Protein AF-A0A497NX93-F1 (afdb_monomer_lite)

Structure (mmCIF, N/CA/C/O backbone):
data_AF-A0A497NX93-F1
#
_entry.id   AF-A0A497NX93-F1
#
loop_
_atom_site.group_PDB
_atom_site.id
_atom_site.type_symbol
_atom_site.label_atom_id
_atom_site.label_alt_id
_atom_site.label_comp_id
_atom_site.label_asym_id
_atom_site.label_entity_id
_atom_site.label_seq_id
_atom_site.pdbx_PDB_ins_code
_atom_site.Cartn_x
_atom_site.Cartn_y
_atom_site.Cartn_z
_atom_site.occupancy
_atom_site.B_iso_or_equiv
_atom_site.auth_seq_id
_atom_site.auth_comp_id
_atom_site.auth_asym_id
_atom_site.auth_atom_id
_atom_site.pdbx_PDB_model_num
ATOM 1 N N . ILE A 1 1 ? -7.653 6.909 8.338 1.00 52.03 1 ILE A N 1
ATOM 2 C CA . ILE A 1 1 ? -6.173 6.896 8.297 1.00 52.03 1 ILE A CA 1
ATOM 3 C C . ILE A 1 1 ? -5.800 7.202 6.854 1.00 52.03 1 ILE A C 1
ATOM 5 O O . ILE A 1 1 ? -6.173 6.443 5.979 1.00 52.03 1 ILE A O 1
ATOM 9 N N . SER A 1 2 ? -5.238 8.395 6.626 1.00 53.66 2 SER A N 1
ATOM 10 C CA . SER A 1 2 ? -4.745 8.957 5.351 1.00 53.66 2 SER A CA 1
ATOM 11 C C . SER A 1 2 ? -5.707 9.170 4.156 1.00 53.66 2 SER A C 1
ATOM 13 O O . SER A 1 2 ? -5.843 8.312 3.295 1.00 53.66 2 SER A O 1
ATOM 15 N N . ASN A 1 3 ? -6.149 10.421 3.986 1.00 50.75 3 ASN A N 1
ATOM 16 C CA . ASN A 1 3 ? -6.146 11.118 2.686 1.00 50.75 3 ASN A CA 1
ATOM 17 C C . ASN A 1 3 ? -5.165 12.316 2.745 1.00 50.75 3 ASN A C 1
ATOM 19 O O . ASN A 1 3 ? -5.521 13.446 2.437 1.00 50.75 3 ASN A O 1
ATOM 23 N N . GLY A 1 4 ? -3.956 12.105 3.288 1.00 51.50 4 GLY A N 1
ATOM 24 C CA . GLY A 1 4 ? -2.974 13.183 3.510 1.00 51.50 4 GLY A CA 1
ATOM 25 C C . GLY A 1 4 ? -3.175 14.040 4.772 1.00 51.50 4 GLY A C 1
ATOM 26 O O . GLY A 1 4 ? -2.502 15.053 4.914 1.00 51.50 4 GLY A O 1
ATOM 27 N N . GLY A 1 5 ? -4.072 13.652 5.687 1.00 56.09 5 GLY A N 1
ATOM 28 C CA . GLY A 1 5 ? -4.219 14.304 6.999 1.00 56.09 5 GLY A CA 1
ATOM 29 C C . GLY A 1 5 ? -3.082 13.969 7.975 1.00 56.09 5 GLY A C 1
ATOM 30 O O . GLY A 1 5 ? -2.386 12.970 7.795 1.00 56.09 5 GLY A O 1
ATOM 31 N N . GLU A 1 6 ? -2.912 14.789 9.017 1.00 60.72 6 GLU A N 1
ATOM 32 C CA . GLU A 1 6 ? -1.824 14.657 9.995 1.00 60.72 6 GLU A CA 1
ATOM 33 C C . GLU A 1 6 ? -1.833 13.317 10.758 1.00 60.72 6 GLU A C 1
ATOM 35 O O . GLU A 1 6 ? -2.884 12.758 11.107 1.00 60.72 6 GLU A O 1
ATOM 40 N N . ASN A 1 7 ? -0.629 12.827 11.076 1.00 56.69 7 ASN A N 1
ATOM 41 C CA . ASN A 1 7 ? -0.400 11.574 11.808 1.00 56.69 7 ASN A CA 1
ATOM 42 C C . ASN A 1 7 ? -1.021 11.578 13.224 1.00 56.69 7 ASN A C 1
ATOM 44 O O . ASN A 1 7 ? -1.314 10.515 13.761 1.00 56.69 7 ASN A O 1
ATOM 48 N N . GLY A 1 8 ? -1.326 12.749 13.801 1.00 59.97 8 GLY A N 1
ATOM 49 C CA . GLY A 1 8 ? -2.035 12.881 15.085 1.00 59.97 8 GLY A CA 1
ATOM 50 C C . GLY A 1 8 ? -3.521 12.486 15.057 1.00 59.97 8 GLY A C 1
ATOM 51 O O . GLY A 1 8 ? -4.180 12.466 16.097 1.00 59.97 8 GLY A O 1
ATOM 52 N N . SER A 1 9 ? -4.068 12.150 13.884 1.00 71.69 9 SER A N 1
ATOM 53 C CA . SER A 1 9 ? -5.499 11.876 13.724 1.00 71.69 9 SER A CA 1
ATOM 54 C C . SER A 1 9 ? -5.981 10.586 14.394 1.00 71.69 9 SER A C 1
ATOM 56 O O . SER A 1 9 ? -7.145 10.537 14.780 1.00 71.69 9 SER A O 1
ATOM 58 N N . LEU A 1 10 ? -5.147 9.551 14.578 1.00 85.62 10 LEU A N 1
ATOM 59 C CA . LEU A 1 10 ? -5.627 8.274 15.135 1.00 85.62 10 LEU A CA 1
ATOM 60 C C . LEU A 1 10 ? -6.137 8.435 16.570 1.00 85.62 10 LEU A C 1
ATOM 62 O O . LEU A 1 10 ? -7.289 8.107 16.844 1.00 85.62 10 LEU A O 1
ATOM 66 N N . ARG A 1 11 ? -5.323 9.008 17.466 1.00 89.19 11 ARG A N 1
ATOM 67 C CA . ARG A 1 11 ? -5.717 9.238 18.864 1.00 89.19 11 ARG A CA 1
ATOM 68 C C . ARG A 1 11 ? -6.990 10.072 18.960 1.00 89.19 11 ARG A C 1
ATOM 70 O O . ARG A 1 11 ? -7.906 9.704 19.687 1.00 89.19 11 ARG A O 1
ATOM 77 N N . TYR A 1 12 ? -7.048 11.165 18.204 1.00 88.50 12 TYR A N 1
ATOM 78 C CA . TYR A 1 12 ? -8.208 12.051 18.167 1.00 88.50 12 TYR A CA 1
ATOM 79 C C . TYR A 1 12 ? -9.468 11.331 17.657 1.00 88.50 12 TYR A C 1
ATOM 81 O O . TYR A 1 12 ? -10.541 11.441 18.249 1.00 88.50 12 TYR A O 1
ATOM 89 N N . ASN A 1 13 ? -9.341 10.526 16.600 1.00 88.31 13 ASN A N 1
ATOM 90 C CA . ASN A 1 13 ? -10.451 9.742 16.061 1.00 88.31 13 ASN A CA 1
ATOM 91 C C . ASN A 1 13 ? -10.946 8.691 17.062 1.00 88.31 13 ASN A C 1
ATOM 93 O O . ASN A 1 13 ? -12.154 8.526 17.212 1.00 88.31 13 ASN A O 1
ATOM 97 N N . LEU A 1 14 ? -10.039 8.023 17.782 1.00 91.56 14 LEU A N 1
ATOM 98 C CA . LEU A 1 14 ? -10.412 7.064 18.825 1.00 91.56 14 LEU A CA 1
ATOM 99 C C . LEU A 1 14 ? -11.051 7.746 20.040 1.00 91.56 14 LEU A C 1
ATOM 101 O O . LEU A 1 14 ? -11.996 7.207 20.607 1.00 91.56 14 LEU A O 1
ATOM 105 N N . GLN A 1 15 ? -10.616 8.958 20.403 1.00 92.31 15 GLN A N 1
ATOM 106 C CA . GLN A 1 15 ? -11.299 9.772 21.417 1.00 92.31 15 GLN A CA 1
ATOM 107 C C . GLN A 1 15 ? -12.728 10.114 20.988 1.00 92.31 15 GLN A C 1
ATOM 109 O O . GLN A 1 15 ? -13.657 9.962 21.776 1.00 92.31 15 GLN A O 1
ATOM 114 N N . ARG A 1 16 ? -12.927 10.513 19.727 1.00 91.25 16 ARG A N 1
ATOM 115 C CA . ARG A 1 16 ? -14.264 10.789 19.191 1.00 91.25 16 ARG A CA 1
ATOM 116 C C . ARG A 1 16 ? -15.141 9.533 19.158 1.00 91.25 16 ARG A C 1
ATOM 118 O O . ARG A 1 16 ? -16.314 9.614 19.515 1.00 91.25 16 ARG A O 1
ATOM 125 N N . LEU A 1 17 ? -14.582 8.386 18.764 1.00 90.50 17 LEU A N 1
ATOM 126 C CA . LEU A 1 17 ? -15.270 7.091 18.790 1.00 90.50 17 LEU A CA 1
ATOM 127 C C . LEU A 1 17 ? -15.694 6.714 20.213 1.00 90.50 17 LEU A C 1
ATOM 129 O O . LEU A 1 17 ? -16.843 6.334 20.426 1.00 90.50 17 LEU A O 1
ATOM 133 N N . ARG A 1 18 ? -14.791 6.876 21.186 1.00 92.81 18 ARG A N 1
ATOM 134 C CA . ARG A 1 18 ? -15.084 6.691 22.608 1.00 92.81 18 ARG A CA 1
ATOM 135 C C . ARG A 1 18 ? -16.268 7.550 23.038 1.00 92.81 18 ARG A C 1
ATOM 137 O O . ARG A 1 18 ? -17.255 7.001 23.509 1.00 92.81 18 ARG A O 1
ATOM 144 N N . SER A 1 19 ? -16.208 8.867 22.830 1.00 92.56 19 SER A N 1
ATOM 145 C CA . SER A 1 19 ? -17.298 9.769 23.224 1.00 92.56 19 SER A CA 1
ATOM 146 C C . SER A 1 19 ? -18.628 9.400 22.565 1.00 92.56 19 SER A C 1
ATOM 148 O O . SER A 1 19 ? -19.680 9.505 23.192 1.00 92.56 19 SER A O 1
ATOM 150 N N . PHE A 1 20 ? -18.596 8.941 21.312 1.00 92.06 20 PHE A N 1
ATOM 151 C CA . PHE A 1 20 ? -19.786 8.453 20.625 1.00 92.06 20 PHE A CA 1
ATOM 152 C C . PHE A 1 20 ? -20.361 7.195 21.293 1.00 92.06 20 PHE A C 1
ATOM 154 O O . PHE A 1 20 ? -21.541 7.179 21.625 1.00 92.06 20 PHE A O 1
ATOM 161 N N . ILE A 1 21 ? -19.552 6.166 21.551 1.00 89.12 21 ILE A N 1
ATOM 162 C CA . ILE A 1 21 ? -20.030 4.923 22.182 1.00 89.12 21 ILE A CA 1
ATOM 163 C C . ILE A 1 21 ? -20.560 5.195 23.594 1.00 89.12 21 ILE A C 1
ATOM 165 O O . ILE A 1 21 ? -21.663 4.769 23.929 1.00 89.12 21 ILE A O 1
ATOM 169 N N . GLU A 1 22 ? -19.814 5.955 24.398 1.00 91.75 22 GLU A N 1
ATOM 170 C CA . GLU A 1 22 ? -20.184 6.257 25.785 1.00 91.75 22 GLU A CA 1
ATOM 171 C C . GLU A 1 22 ? -21.481 7.083 25.881 1.00 91.75 22 GLU A C 1
ATOM 173 O O . GLU A 1 22 ? -22.259 6.882 26.807 1.00 91.75 22 GLU A O 1
ATOM 178 N N . SER A 1 23 ? -21.759 7.968 24.913 1.00 89.69 23 SER A N 1
ATOM 179 C CA . SER A 1 23 ? -22.987 8.789 24.902 1.00 89.69 23 SER A CA 1
ATOM 180 C C . SER A 1 23 ? -24.234 8.076 24.368 1.00 89.69 23 SER A C 1
ATOM 182 O O . SER A 1 23 ? -25.346 8.523 24.642 1.00 89.69 23 SER A O 1
ATOM 184 N N . ASN A 1 24 ? -24.075 6.980 23.620 1.00 87.00 24 ASN A N 1
ATOM 185 C CA . ASN A 1 24 ? -25.186 6.258 22.984 1.00 87.00 24 ASN A CA 1
ATOM 186 C C . ASN A 1 24 ? -25.583 4.968 23.725 1.00 87.00 24 ASN A C 1
ATOM 188 O O . ASN A 1 24 ? -26.498 4.261 23.299 1.00 87.00 24 ASN A O 1
ATOM 192 N N . TYR A 1 25 ? -24.924 4.642 24.840 1.00 83.88 25 TYR A N 1
ATOM 193 C CA . TYR A 1 25 ? -25.317 3.510 25.673 1.00 83.88 25 TYR A CA 1
ATOM 194 C C . TYR A 1 25 ? -26.380 3.928 26.696 1.00 83.88 25 TYR A C 1
ATOM 196 O O . TYR A 1 25 ? -26.088 4.590 27.686 1.00 83.88 25 TYR A O 1
ATOM 204 N N . HIS A 1 26 ? -27.632 3.529 26.462 1.00 83.38 26 HIS A N 1
ATOM 205 C CA . HIS A 1 26 ? -28.777 3.946 27.287 1.00 83.38 26 HIS A CA 1
ATOM 206 C C . HIS A 1 26 ? -29.150 2.976 28.418 1.00 83.38 26 HIS A C 1
ATOM 208 O O . HIS A 1 26 ? -30.065 3.264 29.184 1.00 83.38 26 HIS A O 1
ATOM 214 N N . LYS A 1 27 ? -28.491 1.816 28.518 1.00 83.50 27 LYS A N 1
ATOM 215 C CA . LYS A 1 27 ? -28.841 0.762 29.489 1.00 83.50 27 LYS A CA 1
ATOM 216 C C . LYS A 1 27 ? -28.026 0.807 30.786 1.00 83.50 27 LYS A C 1
ATOM 218 O O . LYS A 1 27 ? -28.179 -0.073 31.619 1.00 83.50 27 LYS A O 1
ATOM 223 N N . GLY A 1 28 ? -27.165 1.806 30.955 1.00 85.06 28 GLY A N 1
ATOM 224 C CA . GLY A 1 28 ? -26.286 1.920 32.113 1.00 85.06 28 GLY A CA 1
ATOM 225 C C . GLY A 1 28 ? -25.060 2.762 31.787 1.00 85.06 28 GLY A C 1
ATOM 226 O O . GLY A 1 28 ? -25.146 3.734 31.038 1.00 85.06 28 GLY A O 1
ATOM 227 N N . LYS A 1 29 ? -23.906 2.377 32.326 1.00 89.12 29 LYS A N 1
ATOM 228 C CA . LYS A 1 29 ? -22.621 3.029 32.082 1.00 89.12 29 LYS A CA 1
ATOM 229 C C . LYS A 1 29 ? -21.830 2.263 31.025 1.00 89.12 29 LYS A C 1
ATOM 231 O O . LYS A 1 29 ? -21.691 1.049 31.103 1.00 89.12 29 LYS A O 1
ATOM 236 N N . SER A 1 30 ? -21.276 2.993 30.063 1.00 92.44 30 SER A N 1
ATOM 237 C CA . SER A 1 30 ? -20.301 2.474 29.105 1.00 92.44 30 SER A CA 1
ATOM 238 C C . SER A 1 30 ? -19.006 3.254 29.264 1.00 92.44 30 SER A C 1
ATOM 240 O O . SER A 1 30 ? -19.033 4.484 29.286 1.00 92.44 30 SER A O 1
ATOM 242 N N . ILE A 1 31 ? -17.881 2.552 29.363 1.00 93.38 31 ILE A N 1
ATOM 243 C CA . ILE A 1 31 ? -16.542 3.141 29.371 1.00 93.38 31 ILE A CA 1
ATOM 244 C C . ILE A 1 31 ? -15.710 2.426 28.315 1.00 93.38 31 ILE A C 1
ATOM 246 O O . ILE A 1 31 ? -15.455 1.228 28.426 1.00 93.38 31 ILE A O 1
ATOM 250 N N . LEU A 1 32 ? -15.253 3.170 27.309 1.00 94.19 32 LEU A N 1
ATOM 251 C CA . LEU A 1 32 ? -14.299 2.659 26.330 1.00 94.19 32 LEU A CA 1
ATOM 252 C C . LEU A 1 32 ? -12.919 3.243 26.622 1.00 94.19 32 LEU A C 1
ATOM 254 O O . LEU A 1 32 ? -12.701 4.451 26.531 1.00 94.19 32 LEU A O 1
ATOM 258 N N . SER A 1 33 ? -11.965 2.372 26.915 1.00 95.25 33 SER A N 1
ATOM 259 C CA . SER A 1 33 ? -10.550 2.720 27.016 1.00 95.25 33 SER A CA 1
ATOM 260 C C . SER A 1 33 ? -9.791 2.160 25.821 1.00 95.25 33 SER A C 1
ATOM 262 O O . SER A 1 33 ? -10.158 1.125 25.268 1.00 95.25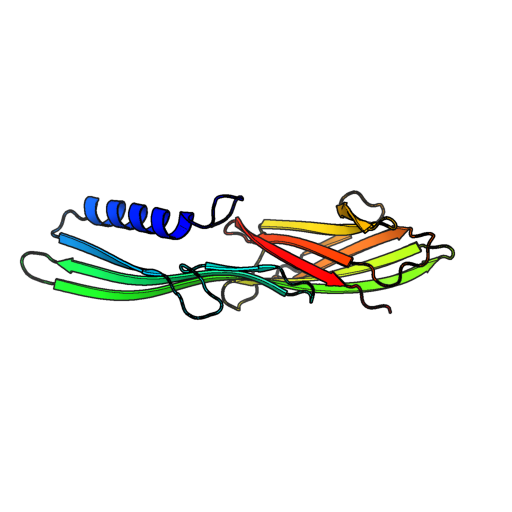 33 SER A O 1
ATOM 264 N N . PHE A 1 34 ? -8.725 2.845 25.413 1.00 95.38 34 PHE A N 1
ATOM 265 C CA . PHE A 1 34 ? -7.849 2.367 24.351 1.00 95.38 34 PHE A CA 1
ATOM 266 C C . PHE A 1 34 ? -6.392 2.711 24.643 1.00 95.38 34 PHE A C 1
ATOM 268 O O . PHE A 1 34 ? -6.090 3.726 25.282 1.00 95.38 34 PHE A O 1
ATOM 275 N N . ARG A 1 35 ? -5.490 1.884 24.124 1.00 95.62 35 ARG A N 1
ATOM 276 C CA . ARG A 1 35 ? -4.046 2.087 24.155 1.00 95.62 35 ARG A CA 1
ATOM 277 C C . ARG A 1 35 ? -3.500 1.938 22.742 1.00 95.62 35 ARG A C 1
ATOM 279 O O . ARG A 1 35 ? -3.772 0.960 22.061 1.00 95.62 35 ARG A O 1
ATOM 286 N N . LEU A 1 36 ? -2.748 2.936 22.293 1.00 94.62 36 LEU A N 1
ATOM 287 C CA . LEU A 1 36 ? -2.092 2.895 20.989 1.00 94.62 36 LEU A CA 1
ATOM 288 C C . LEU A 1 36 ? -0.841 2.015 21.069 1.00 94.62 36 LEU A C 1
ATOM 290 O O . LEU A 1 36 ? -0.129 2.063 22.075 1.00 94.62 36 LEU A O 1
ATOM 294 N N . CYS A 1 37 ? -0.572 1.238 20.018 1.00 93.62 37 CYS A N 1
ATOM 295 C CA . CYS A 1 37 ? 0.632 0.416 19.954 1.00 93.62 37 CYS A CA 1
ATOM 296 C C . CYS A 1 37 ? 1.891 1.301 19.847 1.00 93.62 37 CYS A C 1
ATOM 298 O O . CYS A 1 37 ? 1.980 2.175 18.986 1.00 93.62 37 CYS A O 1
ATOM 300 N N . GLU A 1 38 ? 2.864 1.074 20.729 1.00 93.00 38 GLU A N 1
ATOM 301 C CA . GLU A 1 38 ? 4.175 1.757 20.744 1.00 93.00 38 GLU A CA 1
ATOM 302 C C . GLU A 1 38 ? 5.331 0.755 20.573 1.00 93.00 38 GLU A C 1
ATOM 304 O O . GLU A 1 38 ? 6.495 1.059 20.836 1.00 93.00 38 GLU A O 1
ATOM 309 N N . VAL A 1 39 ? 5.012 -0.481 20.181 1.00 93.75 39 VAL A N 1
ATOM 310 C CA . VAL A 1 39 ? 6.016 -1.504 19.895 1.00 93.75 39 VAL A CA 1
ATOM 311 C C . VAL A 1 39 ? 6.544 -1.258 18.487 1.00 93.75 39 VAL A C 1
ATOM 313 O O . VAL A 1 39 ? 5.773 -1.232 17.531 1.00 93.75 39 VAL A O 1
ATOM 316 N N . SER A 1 40 ? 7.862 -1.087 18.350 1.00 92.12 40 SER A N 1
ATOM 317 C CA . SER A 1 40 ? 8.515 -0.936 17.042 1.00 92.12 40 SER A CA 1
ATOM 318 C C . SER A 1 40 ? 8.034 -2.026 16.067 1.00 92.12 40 SER A C 1
ATOM 320 O O . SER A 1 40 ? 8.042 -3.201 16.446 1.00 92.12 40 SER A O 1
ATOM 322 N N . PRO A 1 41 ? 7.614 -1.682 14.833 1.00 93.19 41 PRO A N 1
ATOM 323 C CA . PRO A 1 41 ? 7.840 -0.414 14.123 1.00 93.19 41 PRO A CA 1
ATOM 324 C C . PRO A 1 41 ? 6.749 0.664 14.301 1.00 93.19 41 PRO A C 1
ATOM 326 O O . PRO A 1 41 ? 6.774 1.669 13.586 1.00 93.19 41 PRO A O 1
ATOM 329 N N . TYR A 1 42 ? 5.786 0.475 15.205 1.00 92.56 42 TYR A N 1
ATOM 330 C CA . TYR A 1 42 ? 4.725 1.453 15.446 1.00 92.56 42 TYR A CA 1
ATOM 331 C C . TYR A 1 42 ? 5.206 2.651 16.267 1.00 92.56 42 TYR A C 1
ATOM 333 O O . TYR A 1 42 ? 6.064 2.537 17.141 1.00 92.56 42 TYR A O 1
ATOM 341 N N . SER A 1 43 ? 4.596 3.803 15.999 1.00 91.31 43 SER A N 1
ATOM 342 C CA . SER A 1 43 ? 4.679 5.008 16.817 1.00 91.31 43 SER A CA 1
ATOM 343 C C . SER A 1 43 ? 3.287 5.622 16.913 1.00 91.31 43 SER A C 1
ATOM 345 O O . SER A 1 43 ? 2.651 5.894 15.890 1.00 91.31 43 SER A O 1
ATOM 347 N N . SER A 1 44 ? 2.777 5.796 18.135 1.00 90.88 44 SER A N 1
ATOM 348 C CA . SER A 1 44 ? 1.404 6.268 18.377 1.00 90.88 44 SER A CA 1
ATOM 349 C C . SER A 1 44 ? 0.342 5.459 17.629 1.00 90.88 44 SER A C 1
ATOM 351 O O . SER A 1 44 ? -0.612 6.006 17.071 1.00 90.88 44 SER A O 1
ATOM 353 N N . GLY A 1 45 ? 0.510 4.136 17.620 1.00 91.94 45 GLY A N 1
ATOM 354 C CA . GLY A 1 45 ? -0.408 3.189 16.998 1.00 91.94 45 GLY A CA 1
ATOM 355 C C . GLY A 1 45 ? -0.384 3.212 15.477 1.00 91.94 45 GLY A C 1
ATOM 356 O O . GLY A 1 45 ? -1.249 2.602 14.868 1.00 91.94 45 GLY A O 1
ATOM 357 N N . LEU A 1 46 ? 0.564 3.908 14.844 1.00 92.12 46 LEU A N 1
ATOM 358 C CA . LEU A 1 46 ? 0.710 3.960 13.392 1.00 92.12 46 LEU A CA 1
ATOM 359 C C . LEU A 1 46 ? 2.063 3.403 12.968 1.00 92.12 46 LEU A C 1
ATOM 361 O O . LEU A 1 46 ? 3.093 3.726 13.553 1.00 92.12 46 LEU A O 1
ATOM 365 N N . TRP A 1 47 ? 2.063 2.621 11.897 1.00 92.81 47 TRP A N 1
ATOM 366 C CA . TRP A 1 47 ? 3.273 2.200 11.206 1.00 92.81 47 TRP A CA 1
ATOM 367 C C . TRP A 1 47 ? 3.139 2.552 9.729 1.00 92.81 47 TRP A C 1
ATOM 369 O O . TRP A 1 47 ? 2.332 1.980 8.999 1.00 92.81 47 TRP A O 1
ATOM 379 N N . ILE A 1 48 ? 3.927 3.531 9.289 1.00 92.81 48 ILE A N 1
ATOM 380 C CA . ILE A 1 48 ? 3.992 3.957 7.892 1.00 92.81 48 ILE A CA 1
ATOM 381 C C . ILE A 1 48 ? 5.414 3.715 7.407 1.00 92.81 48 ILE A C 1
ATOM 383 O O . ILE A 1 48 ? 6.357 4.350 7.875 1.00 92.81 48 ILE A O 1
ATOM 387 N N . PHE A 1 49 ? 5.564 2.811 6.449 1.00 95.06 49 PHE A N 1
ATOM 388 C CA . PHE A 1 49 ? 6.841 2.488 5.834 1.00 95.06 49 PHE A CA 1
ATOM 389 C C . PHE A 1 49 ? 6.706 2.539 4.320 1.00 95.06 49 PHE A C 1
ATOM 391 O O . PHE A 1 49 ? 6.024 1.713 3.725 1.00 95.06 49 PHE A O 1
ATOM 398 N N . TRP A 1 50 ? 7.353 3.505 3.675 1.00 93.38 50 TRP A N 1
ATOM 399 C CA . TRP A 1 50 ? 7.379 3.608 2.214 1.00 93.38 50 TRP A CA 1
ATOM 400 C C . TRP A 1 50 ? 8.788 3.302 1.715 1.00 93.38 50 TRP A C 1
ATOM 402 O O . TRP A 1 50 ? 9.592 4.207 1.484 1.00 93.38 50 TRP A O 1
ATOM 412 N N . GLY A 1 51 ? 9.093 2.007 1.614 1.00 92.69 51 GLY A N 1
ATOM 413 C CA . GLY A 1 51 ? 10.415 1.488 1.282 1.00 92.69 51 GLY A CA 1
ATOM 414 C C . GLY A 1 51 ? 10.840 1.718 -0.169 1.00 92.69 51 GLY A C 1
ATOM 415 O O . GLY A 1 51 ? 10.055 2.116 -1.039 1.00 92.69 51 GLY A O 1
ATOM 416 N N . THR A 1 52 ? 12.126 1.463 -0.425 1.00 94.88 52 THR A N 1
ATOM 417 C CA . THR A 1 52 ? 12.773 1.561 -1.751 1.00 94.88 52 THR A CA 1
ATOM 418 C C . THR A 1 52 ? 13.216 0.208 -2.321 1.00 94.88 52 THR A C 1
ATOM 420 O O . THR A 1 52 ? 13.750 0.142 -3.431 1.00 94.88 52 THR A O 1
ATOM 423 N N . ASP A 1 53 ? 12.960 -0.865 -1.580 1.00 94.81 53 ASP A N 1
ATOM 424 C CA . ASP A 1 53 ? 13.196 -2.271 -1.914 1.00 94.81 53 ASP A CA 1
ATOM 425 C C . ASP A 1 53 ? 11.976 -2.950 -2.562 1.00 94.81 53 ASP A C 1
ATOM 427 O O . ASP A 1 53 ? 12.055 -4.090 -3.016 1.00 94.81 53 ASP A O 1
ATOM 431 N N . GLY A 1 54 ? 10.863 -2.227 -2.670 1.00 96.38 54 GLY A N 1
ATOM 432 C CA . GLY A 1 54 ? 9.595 -2.706 -3.195 1.00 96.38 54 GLY A CA 1
ATOM 433 C C . GLY A 1 54 ? 8.549 -3.016 -2.128 1.00 96.38 54 GLY A C 1
ATOM 434 O O . GLY A 1 54 ? 7.423 -3.335 -2.501 1.00 96.38 54 GLY A O 1
ATOM 435 N N . LEU A 1 55 ? 8.863 -2.878 -0.838 1.00 97.94 55 LEU A N 1
ATOM 436 C CA . LEU A 1 55 ? 7.883 -3.005 0.238 1.00 97.94 55 LEU A CA 1
ATOM 437 C C . LEU A 1 55 ? 7.312 -1.634 0.6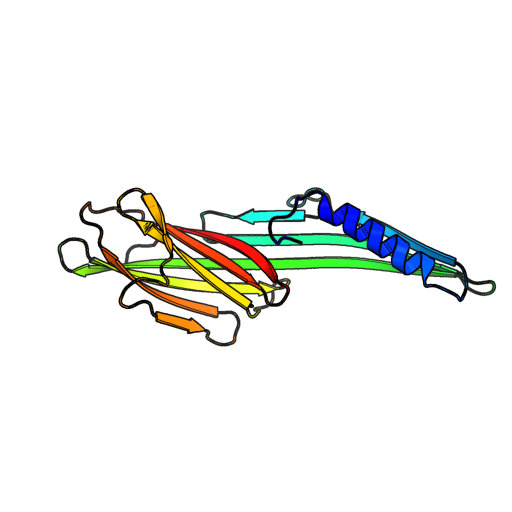23 1.00 97.94 55 LEU A C 1
ATOM 439 O O . LEU A 1 55 ? 8.039 -0.667 0.852 1.00 97.94 55 LEU A O 1
ATOM 443 N N . GLY A 1 56 ? 5.989 -1.563 0.732 1.00 97.44 56 GLY A N 1
ATOM 444 C CA . GLY A 1 56 ? 5.277 -0.431 1.316 1.00 97.44 56 GLY A CA 1
ATOM 445 C C . GLY A 1 56 ? 4.245 -0.923 2.318 1.00 97.44 56 GLY A C 1
ATOM 446 O O . GLY A 1 56 ? 3.538 -1.882 2.031 1.00 97.44 56 GLY A O 1
ATOM 447 N N . VAL A 1 57 ? 4.131 -0.268 3.470 1.00 96.88 57 VAL A N 1
ATOM 448 C CA . VAL A 1 57 ? 3.197 -0.611 4.546 1.00 96.88 57 VAL A CA 1
ATOM 449 C C . VAL A 1 57 ? 2.534 0.653 5.083 1.00 96.88 57 VAL A C 1
ATOM 451 O O . VAL A 1 57 ? 3.198 1.666 5.312 1.00 96.88 57 VAL A O 1
ATOM 454 N N . SER A 1 58 ? 1.229 0.567 5.314 1.00 95.06 58 SER A N 1
ATOM 455 C CA . SER A 1 58 ? 0.478 1.483 6.166 1.00 95.06 58 SER A CA 1
ATOM 456 C C . SER A 1 58 ? -0.381 0.648 7.104 1.00 95.06 58 SER A C 1
ATOM 458 O O . SER A 1 58 ? -1.291 -0.054 6.661 1.00 95.06 58 SER A O 1
ATOM 460 N N . SER A 1 59 ? -0.080 0.721 8.393 1.00 94.25 59 SER A N 1
ATOM 461 C CA . SER A 1 59 ? -0.767 -0.015 9.442 1.00 94.25 59 SER A CA 1
ATOM 462 C C . SER A 1 59 ? -1.188 0.900 10.583 1.00 94.25 59 SER A C 1
ATOM 464 O O . SER A 1 59 ? -0.551 1.926 10.850 1.00 94.25 59 SER A O 1
ATOM 466 N N . ALA A 1 60 ? -2.262 0.507 11.257 1.00 93.50 60 ALA A N 1
ATOM 467 C CA . ALA A 1 60 ? -2.691 1.076 12.511 1.00 93.50 60 ALA A CA 1
ATOM 468 C C . ALA A 1 60 ? -3.097 -0.002 13.507 1.00 93.50 60 ALA A C 1
ATOM 470 O O . ALA A 1 60 ? -3.838 -0.921 13.158 1.00 93.50 60 ALA A O 1
ATOM 471 N N . GLU A 1 61 ? -2.653 0.151 14.747 1.00 94.31 61 GLU A N 1
ATOM 472 C CA . GLU A 1 61 ? -2.847 -0.835 15.797 1.00 94.31 61 GLU A CA 1
ATOM 473 C C . GLU A 1 61 ? -3.174 -0.175 17.138 1.00 94.31 61 GLU A C 1
ATOM 475 O O . GLU A 1 61 ? -2.504 0.769 17.580 1.00 94.31 61 GLU A O 1
ATOM 480 N N . ALA A 1 62 ? -4.232 -0.671 17.777 1.00 95.12 62 ALA A N 1
ATOM 481 C CA . ALA A 1 62 ? -4.658 -0.237 19.097 1.00 95.12 62 ALA A CA 1
ATOM 482 C C . ALA A 1 62 ? -5.354 -1.372 19.854 1.00 95.12 62 ALA A C 1
ATOM 484 O O . ALA A 1 62 ? -6.131 -2.140 19.281 1.00 95.12 62 ALA A O 1
ATOM 485 N N . ASP A 1 63 ? -5.112 -1.403 21.157 1.00 96.31 63 ASP A N 1
ATOM 486 C CA . ASP A 1 63 ? -5.805 -2.263 22.105 1.00 96.31 63 ASP A CA 1
ATOM 487 C C . ASP A 1 63 ? -6.982 -1.506 22.705 1.00 96.31 63 ASP A C 1
ATOM 489 O O . ASP A 1 63 ? -6.874 -0.319 23.028 1.00 96.31 63 ASP A O 1
ATOM 493 N N . PHE A 1 64 ? -8.099 -2.194 22.883 1.00 95.88 64 PHE A N 1
ATOM 494 C CA . PHE A 1 64 ? -9.331 -1.652 23.428 1.00 95.88 64 PHE A CA 1
ATOM 495 C C . PHE A 1 64 ? -9.776 -2.463 24.638 1.00 95.88 64 PHE A C 1
ATOM 497 O O . PHE A 1 64 ? -9.652 -3.685 24.673 1.00 95.88 64 PHE A O 1
ATOM 504 N N . SER A 1 65 ? -10.352 -1.760 25.606 1.00 96.50 65 SER A N 1
ATOM 505 C CA . SER A 1 65 ? -11.075 -2.342 26.731 1.00 96.50 65 SER A CA 1
ATOM 506 C C . SER A 1 65 ? -12.422 -1.637 26.826 1.00 96.50 65 SER A C 1
ATOM 508 O O . SER A 1 65 ? -12.484 -0.416 27.004 1.00 96.50 65 SER A O 1
ATOM 510 N N . LEU A 1 66 ? -13.498 -2.392 26.623 1.00 94.56 66 LEU A N 1
ATOM 511 C CA . LEU A 1 66 ? -14.869 -1.917 26.743 1.00 94.56 66 LEU A CA 1
ATOM 512 C C . LEU A 1 66 ? -15.470 -2.490 28.020 1.00 94.56 66 LEU A C 1
ATOM 514 O O . LEU A 1 66 ? -15.598 -3.705 28.158 1.00 94.56 66 LEU A O 1
ATOM 518 N N . ASN A 1 67 ? -15.864 -1.600 28.921 1.00 94.12 67 ASN A N 1
ATOM 519 C CA . ASN A 1 67 ? -16.584 -1.929 30.137 1.00 94.12 67 ASN A CA 1
ATOM 520 C C . ASN A 1 67 ? -18.025 -1.425 30.011 1.00 94.12 67 ASN A C 1
ATOM 522 O O . ASN A 1 67 ? -18.258 -0.236 29.772 1.00 94.12 67 ASN A O 1
ATOM 526 N N . LEU A 1 68 ? -18.976 -2.345 30.135 1.00 92.12 68 LEU A N 1
ATOM 527 C CA . LEU A 1 68 ? -20.405 -2.073 30.178 1.00 92.12 68 LEU A CA 1
ATOM 528 C C . LEU A 1 68 ? -20.919 -2.498 31.546 1.00 92.12 68 LEU A C 1
ATOM 530 O O . LEU A 1 68 ? -20.728 -3.644 31.942 1.00 92.12 68 LEU A O 1
ATOM 534 N N . ALA A 1 69 ? -21.590 -1.592 32.243 1.00 90.38 69 ALA A N 1
ATOM 535 C CA . ALA A 1 69 ? -22.153 -1.861 33.556 1.00 90.38 69 ALA A CA 1
ATOM 536 C C . ALA A 1 69 ? -23.599 -1.370 33.633 1.00 90.38 69 ALA A C 1
ATOM 538 O O . ALA A 1 69 ? -23.918 -0.277 33.153 1.00 90.38 69 ALA A O 1
ATOM 539 N N . ASP A 1 70 ? -24.461 -2.156 34.264 1.00 87.69 70 ASP A N 1
ATOM 540 C CA . ASP A 1 70 ? -25.786 -1.741 34.716 1.00 87.69 70 ASP A CA 1
ATOM 541 C C . ASP A 1 70 ? -25.964 -2.045 36.216 1.00 87.69 70 ASP A C 1
ATOM 543 O O . ASP A 1 70 ? -24.992 -2.262 36.938 1.00 87.69 70 ASP A O 1
ATOM 547 N N . GLU A 1 71 ? -27.194 -1.982 36.727 1.00 82.69 71 GLU A N 1
ATOM 548 C CA . GLU A 1 71 ? -27.471 -2.240 38.148 1.00 82.69 71 GLU A CA 1
ATOM 549 C C . GLU A 1 71 ? -27.246 -3.703 38.568 1.00 82.69 71 GLU A C 1
ATOM 551 O O . GLU A 1 71 ? -27.197 -3.995 39.763 1.00 82.69 71 GLU A O 1
ATOM 556 N N . ARG A 1 72 ? -27.171 -4.634 37.613 1.00 85.00 72 ARG A N 1
ATOM 557 C CA . ARG A 1 72 ? -27.165 -6.082 37.854 1.00 85.00 72 ARG A CA 1
ATOM 558 C C . ARG A 1 72 ? -25.848 -6.727 37.461 1.00 85.00 72 ARG A C 1
ATOM 560 O O . ARG A 1 72 ? -25.421 -7.661 38.135 1.00 85.00 72 ARG A O 1
ATOM 567 N N . GLU A 1 73 ? -25.235 -6.261 36.381 1.00 87.81 73 GLU A N 1
ATOM 568 C CA . GLU A 1 73 ? -24.082 -6.905 35.768 1.00 87.81 73 GLU A CA 1
ATOM 569 C C . GLU A 1 73 ? -23.035 -5.891 35.297 1.00 87.81 73 GLU A C 1
ATOM 571 O O . GLU A 1 73 ? -23.335 -4.778 34.864 1.00 87.81 73 GLU A O 1
ATOM 576 N N . GLU A 1 74 ? -21.777 -6.323 35.353 1.00 90.94 74 GLU A N 1
ATOM 577 C CA . GLU A 1 74 ? -20.631 -5.630 34.781 1.00 90.94 74 GLU A CA 1
ATOM 578 C C . GLU A 1 74 ? -19.897 -6.597 33.853 1.00 90.94 74 GLU A C 1
ATOM 580 O O . GLU A 1 74 ? -19.482 -7.685 34.255 1.00 90.94 74 GLU A O 1
ATOM 585 N N . ILE A 1 75 ? -19.744 -6.199 32.593 1.00 92.38 75 ILE A N 1
ATOM 586 C CA . ILE A 1 75 ? -19.077 -6.979 31.558 1.00 92.38 75 ILE A CA 1
ATOM 587 C C . ILE A 1 75 ? -17.911 -6.155 31.032 1.00 92.38 75 ILE A C 1
ATOM 589 O O . ILE A 1 75 ? -18.083 -5.037 30.547 1.00 92.38 75 ILE A O 1
ATOM 593 N N . THR A 1 76 ? -16.714 -6.734 31.092 1.00 94.44 76 THR A N 1
ATOM 594 C CA . THR A 1 76 ? -15.513 -6.164 30.478 1.00 94.44 76 THR A CA 1
ATOM 595 C C . THR A 1 76 ? -15.062 -7.054 29.331 1.00 94.44 76 THR A C 1
ATOM 597 O O . THR A 1 76 ? -15.008 -8.275 29.460 1.00 94.44 76 THR A O 1
ATOM 600 N N . THR A 1 77 ? -14.756 -6.452 28.187 1.00 94.62 77 THR A N 1
ATOM 601 C CA . THR A 1 77 ? -14.215 -7.144 27.015 1.00 94.62 77 THR A CA 1
ATOM 602 C C . THR A 1 77 ? -12.986 -6.410 26.513 1.00 94.62 77 THR A C 1
ATOM 604 O O . THR A 1 77 ? -13.020 -5.199 26.295 1.00 94.62 77 THR A O 1
ATOM 607 N N . GLU A 1 78 ? -11.915 -7.162 26.293 1.00 96.56 78 GLU A N 1
ATOM 608 C CA . GLU A 1 78 ? -10.648 -6.661 25.773 1.00 96.56 78 GLU A CA 1
ATOM 609 C C . GLU A 1 78 ? -10.393 -7.246 24.387 1.00 96.56 78 GLU A C 1
ATOM 611 O O . GLU A 1 78 ? -10.652 -8.426 24.142 1.00 96.56 78 GLU A O 1
ATOM 616 N N . TYR A 1 79 ? -9.920 -6.415 23.464 1.00 94.06 79 TYR A N 1
ATOM 617 C CA . TYR A 1 79 ? -9.598 -6.839 22.107 1.00 94.06 79 TYR A CA 1
ATOM 618 C C . TYR A 1 79 ? -8.579 -5.902 21.465 1.00 94.06 79 TYR A C 1
ATOM 620 O O . TYR A 1 79 ? -8.537 -4.707 21.754 1.00 94.06 79 TYR A O 1
ATOM 628 N N . SER A 1 80 ? -7.796 -6.439 20.536 1.00 93.56 80 SER A N 1
ATOM 629 C CA . SER A 1 80 ? -6.833 -5.676 19.742 1.00 93.56 80 SER A CA 1
ATOM 630 C C . SER A 1 80 ? -7.333 -5.548 18.310 1.00 93.56 80 SER A C 1
ATOM 632 O O . SER A 1 80 ? -7.829 -6.512 17.726 1.00 93.56 80 SER A O 1
ATOM 634 N N . ILE A 1 81 ? -7.192 -4.360 17.728 1.00 92.94 81 ILE A N 1
ATOM 635 C CA . ILE A 1 81 ? -7.471 -4.124 16.312 1.00 92.94 81 ILE A CA 1
ATOM 636 C C . ILE A 1 81 ? -6.165 -3.749 15.629 1.00 92.94 81 ILE A C 1
ATOM 638 O O . ILE A 1 81 ? -5.538 -2.755 15.991 1.00 92.94 81 ILE A O 1
ATOM 642 N N . ASN A 1 82 ? -5.813 -4.507 14.593 1.00 93.12 82 ASN A N 1
ATOM 643 C CA . ASN A 1 82 ? -4.751 -4.183 13.653 1.00 93.12 82 ASN A CA 1
ATOM 644 C C . ASN A 1 82 ? -5.360 -4.079 12.250 1.00 93.12 82 ASN A C 1
ATOM 646 O O . ASN A 1 82 ? -5.951 -5.035 11.747 1.00 93.12 82 ASN A O 1
ATOM 650 N N . ILE A 1 83 ? -5.231 -2.903 11.639 1.00 94.56 83 ILE A N 1
ATOM 651 C CA . ILE A 1 83 ? -5.627 -2.652 10.257 1.00 94.56 83 ILE A CA 1
ATOM 652 C C . ILE A 1 83 ? -4.363 -2.334 9.473 1.00 94.56 83 ILE A C 1
ATOM 654 O O . ILE A 1 83 ? -3.826 -1.231 9.570 1.00 94.56 83 ILE A O 1
ATOM 658 N N . THR A 1 84 ? -3.917 -3.288 8.664 1.00 95.38 84 THR A N 1
ATOM 659 C CA . THR A 1 84 ? -2.713 -3.190 7.844 1.00 95.38 84 THR A CA 1
ATOM 660 C C . THR A 1 84 ? -3.074 -3.299 6.375 1.00 95.38 84 THR A C 1
ATOM 662 O O . THR A 1 84 ? -3.716 -4.253 5.942 1.00 95.38 84 THR A O 1
ATOM 665 N N . THR A 1 85 ? -2.566 -2.370 5.574 1.00 96.88 85 THR A N 1
ATOM 666 C CA . THR A 1 85 ? -2.404 -2.561 4.132 1.00 96.88 85 THR A CA 1
ATOM 667 C C . THR A 1 85 ? -0.919 -2.569 3.815 1.00 96.88 85 THR A C 1
ATOM 669 O O . THR A 1 85 ? -0.197 -1.650 4.205 1.00 96.88 85 THR A O 1
ATOM 672 N N . HIS A 1 86 ? -0.451 -3.570 3.079 1.00 97.12 86 HIS A N 1
ATOM 673 C CA . HIS A 1 86 ? 0.895 -3.544 2.524 1.00 97.12 86 HIS A CA 1
ATOM 674 C C . HIS A 1 86 ? 0.905 -3.940 1.055 1.00 97.12 86 HIS A C 1
ATOM 676 O O . HIS A 1 86 ? 0.014 -4.635 0.566 1.00 97.12 86 HIS A O 1
ATOM 682 N N . ILE A 1 87 ? 1.923 -3.464 0.346 1.00 98.06 87 ILE A N 1
ATOM 683 C CA . ILE A 1 87 ? 2.154 -3.792 -1.052 1.00 98.06 87 ILE A CA 1
ATOM 684 C C . ILE A 1 87 ? 3.579 -4.289 -1.250 1.00 98.06 87 ILE A C 1
ATOM 686 O O . ILE A 1 87 ? 4.520 -3.775 -0.642 1.00 98.06 87 ILE A O 1
ATOM 690 N N . LEU A 1 88 ? 3.720 -5.261 -2.142 1.00 98.19 88 LEU A N 1
ATOM 691 C CA . LEU A 1 88 ? 4.996 -5.729 -2.663 1.00 98.19 88 LEU A CA 1
ATOM 692 C C . LEU A 1 88 ? 5.054 -5.405 -4.147 1.00 98.19 88 LEU A C 1
ATOM 694 O O . LEU A 1 88 ? 4.161 -5.779 -4.909 1.00 98.19 88 LEU A O 1
ATOM 698 N N . ILE A 1 89 ? 6.105 -4.708 -4.562 1.00 98.00 89 ILE A N 1
ATOM 699 C CA . ILE A 1 89 ? 6.323 -4.355 -5.958 1.00 98.00 89 ILE A CA 1
ATOM 700 C C . ILE A 1 89 ? 7.656 -4.897 -6.448 1.00 98.00 89 ILE A C 1
ATOM 702 O O . ILE A 1 89 ? 8.687 -4.802 -5.788 1.00 98.00 89 ILE A O 1
ATOM 706 N N . SER A 1 90 ? 7.639 -5.436 -7.658 1.00 97.50 90 SER A N 1
ATOM 707 C CA . SER A 1 90 ? 8.844 -5.815 -8.382 1.00 97.50 90 SER A CA 1
ATOM 708 C C . SER A 1 90 ? 8.770 -5.258 -9.791 1.00 97.50 90 SER A C 1
ATOM 710 O O . SER A 1 90 ? 7.702 -5.210 -10.404 1.00 97.50 90 SER A O 1
ATOM 712 N N . ALA A 1 91 ? 9.906 -4.801 -10.302 1.00 96.62 91 ALA A N 1
ATOM 713 C CA . ALA A 1 91 ? 9.980 -4.232 -11.633 1.00 96.62 91 ALA A CA 1
ATOM 714 C C . ALA A 1 91 ? 11.162 -4.808 -12.401 1.00 96.62 91 ALA A C 1
ATOM 716 O O . ALA A 1 91 ? 12.224 -5.093 -11.842 1.00 96.62 91 ALA A O 1
ATOM 717 N N . THR A 1 92 ? 10.970 -4.961 -13.703 1.00 94.88 92 THR A N 1
ATOM 718 C CA . THR A 1 92 ? 11.992 -5.437 -14.630 1.00 94.88 92 THR A CA 1
ATOM 719 C C . THR A 1 92 ? 12.073 -4.498 -15.819 1.00 94.88 92 THR A C 1
ATOM 721 O O . THR A 1 92 ? 11.070 -3.893 -16.210 1.00 94.88 92 THR A O 1
ATOM 724 N N . SER A 1 93 ? 13.272 -4.342 -16.372 1.00 91.94 93 SER A N 1
ATOM 725 C CA . SER A 1 93 ? 13.500 -3.544 -17.572 1.00 91.94 93 SER A CA 1
ATOM 726 C C . SER A 1 93 ? 14.218 -4.362 -18.630 1.00 91.94 93 SER A C 1
ATOM 728 O O . SER A 1 93 ? 15.333 -4.826 -18.393 1.00 91.94 93 SER A O 1
ATOM 730 N N . GLU A 1 94 ? 13.602 -4.449 -19.801 1.00 90.69 94 GLU A N 1
ATOM 731 C CA . GLU A 1 94 ? 14.122 -5.130 -20.982 1.00 90.69 94 GLU A CA 1
ATOM 732 C C . GLU A 1 94 ? 14.421 -4.086 -22.059 1.00 90.69 94 GLU A C 1
ATOM 734 O O . GLU A 1 94 ? 13.587 -3.225 -22.361 1.00 90.69 94 GLU A O 1
ATOM 739 N N . ARG A 1 95 ? 15.617 -4.130 -22.646 1.00 87.88 95 ARG A N 1
ATOM 740 C CA . ARG A 1 95 ? 15.978 -3.227 -23.744 1.00 87.88 95 ARG A CA 1
ATOM 741 C C . ARG A 1 95 ? 15.451 -3.790 -25.057 1.00 87.88 95 ARG A C 1
ATOM 743 O O . ARG A 1 95 ? 15.867 -4.868 -25.457 1.00 87.88 95 ARG A O 1
ATOM 750 N N . VAL A 1 96 ? 14.626 -3.024 -25.768 1.00 87.19 96 VAL A N 1
ATOM 751 C CA . VAL A 1 96 ? 13.972 -3.516 -26.996 1.00 87.19 96 VAL A CA 1
ATOM 752 C C . VAL A 1 96 ? 14.437 -2.859 -28.283 1.00 87.19 96 VAL A C 1
ATOM 754 O O . VAL A 1 96 ? 14.309 -3.450 -29.350 1.00 87.19 96 VAL A O 1
ATOM 757 N N . LYS A 1 97 ? 14.984 -1.642 -28.225 1.00 79.38 97 LYS A N 1
ATOM 758 C CA . LYS A 1 97 ? 15.528 -0.986 -29.419 1.00 79.38 97 LYS A CA 1
ATOM 759 C C . LYS A 1 97 ? 16.700 -0.078 -29.079 1.00 79.38 97 LYS A C 1
ATOM 761 O O . LYS A 1 97 ? 16.729 0.573 -28.030 1.00 79.38 97 LYS A O 1
ATOM 766 N N . PHE A 1 98 ? 17.673 -0.034 -29.986 1.00 66.12 98 PHE A N 1
ATOM 767 C CA . PHE A 1 98 ? 18.734 0.964 -29.974 1.00 66.12 98 PHE A CA 1
ATOM 768 C C . PHE A 1 98 ? 18.319 2.193 -30.812 1.00 66.12 98 PHE A C 1
ATOM 770 O O . PHE A 1 98 ? 17.851 1.998 -31.936 1.00 66.12 98 PHE A O 1
ATOM 777 N N . PRO A 1 99 ? 18.516 3.434 -30.322 1.00 67.75 99 PRO A N 1
ATOM 778 C CA . PRO A 1 99 ? 18.971 3.811 -28.980 1.00 67.75 99 PRO A CA 1
ATOM 779 C C . PRO A 1 99 ? 17.807 3.891 -27.968 1.00 67.75 99 PRO A C 1
ATOM 781 O O . PRO A 1 99 ? 16.703 4.292 -28.308 1.00 67.75 99 PRO A O 1
ATOM 784 N N . GLY A 1 100 ? 18.068 3.530 -26.707 1.00 79.56 100 GLY A N 1
ATOM 785 C CA . GLY A 1 100 ? 17.306 4.026 -25.553 1.00 79.56 100 GLY A CA 1
ATOM 786 C C . GLY A 1 100 ? 15.879 3.532 -25.275 1.00 79.56 100 GLY A C 1
ATOM 787 O O . GLY A 1 100 ? 15.292 4.036 -24.325 1.00 79.56 100 GLY A O 1
ATOM 788 N N . SER A 1 101 ? 15.289 2.587 -26.014 1.00 87.94 101 SER A N 1
ATOM 789 C CA . SER A 1 101 ? 13.922 2.115 -25.708 1.00 87.94 101 SER A CA 1
ATOM 790 C C . SER A 1 101 ? 13.907 0.910 -24.767 1.00 87.94 101 SER A C 1
ATOM 792 O O . SER A 1 101 ? 14.523 -0.120 -25.064 1.00 87.94 101 SER A O 1
ATOM 794 N N . TYR A 1 102 ? 13.142 1.016 -23.678 1.00 89.62 102 TYR A N 1
A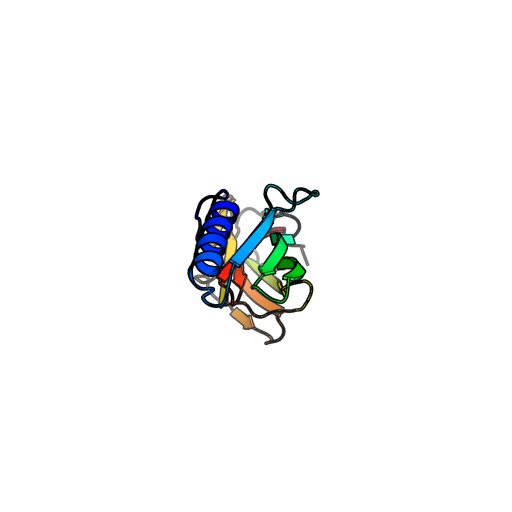TOM 795 C CA . TYR A 1 102 ? 13.012 -0.027 -22.660 1.00 89.62 102 TYR A CA 1
ATOM 796 C C . TYR A 1 102 ? 11.552 -0.344 -22.368 1.00 89.62 102 TYR A C 1
ATOM 798 O O . TYR A 1 102 ? 10.743 0.558 -22.146 1.00 89.62 102 TYR A O 1
ATOM 806 N N . ILE A 1 103 ? 11.229 -1.633 -22.329 1.00 92.56 103 ILE A N 1
ATOM 807 C CA . ILE A 1 103 ? 9.955 -2.115 -21.807 1.00 92.56 103 ILE A CA 1
ATOM 808 C C . ILE A 1 103 ? 10.119 -2.325 -20.313 1.00 92.56 103 ILE A C 1
ATOM 810 O O . ILE A 1 103 ? 10.996 -3.066 -19.871 1.00 92.56 103 ILE A O 1
ATOM 814 N N . ILE A 1 104 ? 9.244 -1.687 -19.549 1.00 93.94 104 ILE A N 1
ATOM 815 C CA . ILE A 1 104 ? 9.159 -1.855 -18.107 1.00 93.94 104 ILE A CA 1
ATOM 816 C C . ILE A 1 104 ? 7.972 -2.750 -17.813 1.00 93.94 104 ILE A C 1
ATOM 818 O O . ILE A 1 104 ? 6.878 -2.521 -18.331 1.00 93.94 104 ILE A O 1
ATOM 822 N N . ARG A 1 105 ? 8.192 -3.773 -16.991 1.00 96.31 105 ARG A N 1
ATOM 823 C CA . ARG A 1 105 ? 7.130 -4.627 -16.455 1.00 96.31 105 ARG A CA 1
ATOM 824 C C . ARG A 1 105 ? 7.146 -4.508 -14.950 1.00 96.31 105 ARG A C 1
ATOM 826 O O . ARG A 1 105 ? 8.197 -4.672 -14.335 1.00 96.31 105 ARG A O 1
ATOM 833 N N . VAL A 1 106 ? 5.987 -4.230 -14.382 1.00 97.75 106 VAL A N 1
ATOM 834 C CA . VAL A 1 106 ? 5.794 -4.053 -12.948 1.00 97.75 106 VAL A CA 1
ATOM 835 C C . VAL A 1 106 ? 4.793 -5.096 -12.489 1.00 97.75 106 VAL A C 1
ATOM 837 O O . VAL A 1 106 ? 3.725 -5.216 -13.087 1.00 97.75 106 VAL A O 1
ATOM 840 N N . THR A 1 107 ? 5.137 -5.828 -11.439 1.00 98.12 107 THR A N 1
ATOM 841 C CA . THR A 1 107 ? 4.225 -6.718 -10.720 1.00 98.12 107 THR A CA 1
ATOM 842 C C . THR A 1 107 ? 3.972 -6.114 -9.354 1.00 98.12 107 THR A C 1
ATOM 844 O O . THR A 1 107 ? 4.915 -5.704 -8.678 1.00 98.12 107 THR A O 1
ATOM 847 N N . ILE A 1 108 ? 2.706 -6.038 -8.970 1.00 98.44 108 ILE A N 1
ATOM 848 C CA . ILE A 1 108 ? 2.244 -5.441 -7.721 1.00 98.44 108 ILE A CA 1
ATOM 849 C C . ILE A 1 108 ? 1.377 -6.478 -7.025 1.00 98.44 108 ILE A C 1
ATOM 851 O O . ILE A 1 108 ? 0.489 -7.054 -7.648 1.00 98.44 108 ILE A O 1
ATOM 855 N N . GLN A 1 109 ? 1.617 -6.698 -5.743 1.00 98.44 109 GLN A N 1
ATOM 856 C CA . GLN A 1 109 ? 0.782 -7.532 -4.890 1.00 98.44 109 GLN A CA 1
ATOM 857 C C . GLN A 1 109 ? 0.299 -6.681 -3.726 1.00 98.44 109 GLN A C 1
ATOM 859 O O . GLN A 1 109 ? 1.095 -5.963 -3.124 1.00 98.44 109 GLN A O 1
ATOM 864 N N . VAL A 1 110 ? -0.996 -6.736 -3.443 1.00 98.12 110 VAL A N 1
ATOM 865 C CA . VAL A 1 110 ? -1.650 -5.949 -2.396 1.00 98.12 110 VAL A CA 1
ATOM 866 C C . VAL A 1 110 ? -2.210 -6.901 -1.353 1.00 98.12 110 VAL A C 1
ATOM 868 O O . VAL A 1 110 ? -2.831 -7.908 -1.696 1.00 98.12 110 VAL A O 1
ATOM 871 N N . PHE A 1 111 ? -2.003 -6.567 -0.085 1.00 98.06 111 PHE A N 1
ATOM 872 C CA . PHE A 1 111 ? -2.397 -7.395 1.041 1.00 98.06 111 PHE A CA 1
ATOM 873 C C . PHE A 1 111 ? -3.058 -6.563 2.132 1.00 98.06 111 PHE A C 1
ATOM 875 O O . PHE A 1 111 ? -2.582 -5.477 2.472 1.00 98.06 111 PHE A O 1
ATOM 882 N N . ASN A 1 112 ? -4.095 -7.140 2.729 1.00 97.00 112 ASN A N 1
ATOM 883 C CA . ASN A 1 112 ? -4.771 -6.643 3.915 1.00 97.00 112 ASN A CA 1
ATOM 884 C C . ASN A 1 112 ? -4.558 -7.655 5.041 1.00 97.00 112 ASN A C 1
ATOM 886 O O . ASN A 1 112 ? -4.857 -8.834 4.859 1.00 97.00 112 ASN A O 1
ATOM 890 N N . GLU A 1 113 ? -3.973 -7.223 6.161 1.00 95.88 113 GLU A N 1
ATOM 891 C CA . GLU A 1 113 ? -3.712 -8.085 7.330 1.00 95.88 113 GLU A CA 1
ATOM 892 C C . GLU A 1 113 ? -3.024 -9.427 6.972 1.00 95.88 113 GLU A C 1
ATOM 894 O O . GLU A 1 113 ? -3.315 -10.479 7.533 1.00 95.88 113 GLU A O 1
ATOM 899 N N . GLY A 1 114 ? -2.118 -9.407 5.986 1.00 94.19 114 GLY A N 1
ATOM 900 C CA . GLY A 1 114 ? -1.381 -10.593 5.524 1.00 94.19 114 GLY A CA 1
ATOM 901 C C . GLY A 1 114 ? -2.072 -11.422 4.435 1.00 94.19 114 GLY A C 1
ATOM 902 O O . GLY A 1 114 ? -1.437 -12.294 3.847 1.00 94.19 114 GLY A O 1
ATOM 903 N N . SER A 1 115 ? -3.330 -11.131 4.106 1.00 96.69 115 SER A N 1
ATOM 904 C CA . SER A 1 115 ? -4.090 -11.837 3.067 1.00 96.69 115 SER A CA 1
ATOM 905 C C . SER A 1 115 ? -4.163 -11.029 1.767 1.00 96.69 115 SER A C 1
ATOM 907 O O . SER A 1 115 ? -4.304 -9.807 1.833 1.00 96.69 115 SER A O 1
ATOM 909 N N . PRO A 1 116 ? -4.099 -11.660 0.576 1.00 97.31 116 PRO A N 1
ATOM 910 C CA . PRO A 1 116 ? -4.249 -10.951 -0.693 1.00 97.31 116 PRO A CA 1
ATOM 911 C C . PRO A 1 116 ? -5.557 -10.160 -0.756 1.00 97.31 116 PRO A C 1
ATOM 913 O O . PRO A 1 116 ? -6.622 -10.667 -0.400 1.00 97.31 116 PRO A O 1
ATOM 916 N N . ALA A 1 117 ? -5.481 -8.917 -1.223 1.00 96.56 117 ALA A N 1
ATOM 917 C CA . ALA A 1 117 ? -6.604 -7.992 -1.199 1.00 96.56 117 ALA A CA 1
ATOM 918 C C . ALA A 1 117 ? -6.703 -7.155 -2.471 1.00 96.56 117 ALA A C 1
ATOM 920 O O . ALA A 1 117 ? -5.723 -6.885 -3.164 1.00 96.56 117 ALA A O 1
ATOM 921 N N . LEU A 1 118 ? -7.921 -6.715 -2.778 1.00 95.69 118 LEU A N 1
ATOM 922 C CA . LEU A 1 118 ? -8.174 -5.865 -3.933 1.00 95.69 118 LEU A CA 1
ATOM 923 C C . LEU A 1 118 ? -7.959 -4.386 -3.594 1.00 95.69 118 LEU A C 1
ATOM 925 O O . LEU A 1 118 ? -8.298 -3.928 -2.500 1.00 95.69 118 LEU A O 1
ATOM 929 N N . CYS A 1 119 ? -7.440 -3.624 -4.554 1.00 93.81 119 CYS A N 1
ATOM 930 C CA . CYS A 1 119 ? -7.268 -2.186 -4.438 1.00 93.81 119 CYS A CA 1
ATOM 931 C C . CYS A 1 119 ? -8.457 -1.437 -5.047 1.00 93.81 119 CYS A C 1
ATOM 933 O O . CYS A 1 119 ? -9.127 -1.942 -5.949 1.00 93.81 119 CYS A O 1
ATOM 935 N N . LYS A 1 120 ? -8.705 -0.216 -4.572 1.00 94.31 120 LYS A N 1
ATOM 936 C CA . LYS A 1 120 ? -9.618 0.733 -5.216 1.00 94.31 120 LYS A CA 1
ATOM 937 C C . LYS A 1 120 ? -8.933 1.451 -6.374 1.00 94.31 120 LYS A C 1
ATOM 939 O O . LYS A 1 120 ? -9.551 1.653 -7.413 1.00 94.31 120 LYS A O 1
ATOM 944 N N . ASN A 1 121 ? -7.677 1.858 -6.180 1.00 94.06 121 ASN A N 1
ATOM 945 C CA . ASN A 1 121 ? -6.906 2.579 -7.186 1.00 94.06 121 ASN A CA 1
ATOM 946 C C . ASN A 1 121 ? -5.405 2.276 -7.067 1.00 94.06 121 ASN A C 1
ATOM 948 O O . ASN A 1 121 ? -4.875 2.148 -5.961 1.00 94.06 121 ASN A O 1
ATOM 952 N N . LEU A 1 122 ? -4.727 2.217 -8.213 1.00 95.44 122 LEU A N 1
ATOM 953 C CA . LEU A 1 122 ? -3.285 2.047 -8.342 1.00 95.44 122 LEU A CA 1
ATOM 954 C C . LEU A 1 122 ? -2.741 3.023 -9.385 1.00 95.44 122 LEU A C 1
ATOM 956 O O . LEU A 1 122 ? -3.123 2.979 -10.553 1.00 95.44 122 LEU A O 1
ATOM 960 N N . THR A 1 123 ? -1.786 3.852 -8.975 1.00 97.06 123 THR A N 1
ATOM 961 C CA . THR A 1 123 ? -1.066 4.763 -9.866 1.00 97.06 123 THR A CA 1
ATOM 962 C C . THR A 1 123 ? 0.408 4.397 -9.883 1.00 97.06 123 THR A C 1
ATOM 964 O O . THR A 1 123 ? 1.056 4.284 -8.839 1.00 97.06 123 THR A O 1
ATOM 967 N N . ILE A 1 124 ? 0.950 4.208 -11.082 1.00 97.69 124 ILE A N 1
ATOM 968 C CA . ILE A 1 124 ? 2.335 3.790 -11.288 1.00 97.69 124 ILE A CA 1
ATOM 969 C C . ILE A 1 124 ? 3.121 4.977 -11.817 1.00 97.69 124 ILE A C 1
ATOM 971 O O . ILE A 1 124 ? 2.729 5.613 -12.793 1.00 97.69 124 ILE A O 1
ATOM 975 N N . TYR A 1 125 ? 4.255 5.242 -11.186 1.00 96.81 125 TYR A N 1
ATOM 976 C CA . TYR A 1 125 ? 5.204 6.269 -11.571 1.00 96.81 125 TYR A CA 1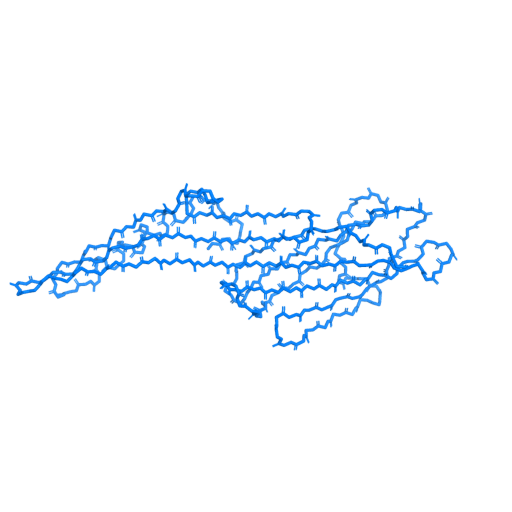
ATOM 977 C C . TYR A 1 125 ? 6.537 5.638 -11.953 1.00 96.81 125 TYR A C 1
ATOM 979 O O . TYR A 1 125 ? 6.951 4.628 -11.382 1.00 96.81 125 TYR A O 1
ATOM 987 N N . TYR A 1 126 ? 7.242 6.280 -12.872 1.00 94.25 126 TYR A N 1
ATOM 988 C CA . TYR A 1 126 ? 8.608 5.944 -13.250 1.00 94.25 126 TYR A CA 1
ATOM 989 C C . TYR A 1 126 ? 9.484 7.197 -13.185 1.00 94.25 126 TYR A C 1
ATOM 991 O O . TYR A 1 126 ? 8.978 8.319 -13.236 1.00 94.25 126 TYR A O 1
ATOM 999 N N . THR A 1 127 ? 10.792 7.019 -13.044 1.00 91.62 127 THR A N 1
ATOM 1000 C CA . THR A 1 127 ? 11.752 8.118 -13.200 1.00 91.62 127 THR A CA 1
ATOM 1001 C C . THR A 1 127 ? 12.103 8.294 -14.671 1.00 91.62 127 THR A C 1
ATOM 1003 O O . THR A 1 127 ? 12.504 7.321 -15.306 1.00 91.62 127 THR A O 1
ATOM 1006 N N . ASP A 1 128 ? 11.982 9.507 -15.208 1.00 86.50 128 ASP A N 1
ATOM 1007 C CA . ASP A 1 128 ? 12.511 9.824 -16.538 1.00 86.50 128 ASP A CA 1
ATOM 1008 C C . ASP A 1 128 ? 14.050 9.943 -16.535 1.00 86.50 128 ASP A C 1
ATOM 1010 O O . ASP A 1 128 ? 14.703 9.828 -15.495 1.00 86.50 128 ASP A O 1
ATOM 1014 N N . TYR A 1 129 ? 14.646 10.192 -17.706 1.00 81.19 129 TYR A N 1
ATOM 1015 C CA . TYR A 1 129 ? 16.104 10.295 -17.860 1.00 81.19 129 TYR A CA 1
ATOM 1016 C C . TYR A 1 129 ? 16.733 11.466 -17.082 1.00 81.19 129 TYR A C 1
ATOM 1018 O O . TYR A 1 129 ? 17.949 11.490 -16.907 1.00 81.19 129 TYR A O 1
ATOM 1026 N N . THR A 1 130 ? 15.924 12.427 -16.621 1.00 83.00 130 THR A N 1
ATOM 1027 C CA . THR A 1 130 ? 16.353 13.534 -15.751 1.00 83.00 130 THR A CA 1
ATOM 1028 C C . THR A 1 130 ? 16.162 13.225 -14.263 1.00 83.00 130 THR A C 1
ATOM 1030 O O . THR A 1 130 ? 16.498 14.045 -13.415 1.00 83.00 130 THR A O 1
ATOM 1033 N N . GLY A 1 131 ? 15.632 12.043 -13.931 1.00 84.94 131 GLY A N 1
ATOM 1034 C CA . GLY A 1 131 ? 15.344 11.613 -12.565 1.00 84.94 131 GLY A CA 1
ATOM 1035 C C . GLY A 1 131 ? 13.995 12.092 -12.023 1.00 84.94 131 GLY A C 1
ATOM 1036 O O . GLY A 1 131 ? 13.696 11.843 -10.855 1.00 84.94 131 GLY A O 1
ATOM 1037 N N . ASN A 1 132 ? 13.161 12.745 -12.838 1.00 89.69 132 ASN A N 1
ATOM 1038 C CA . ASN A 1 132 ? 11.861 13.245 -12.399 1.00 89.69 132 ASN A CA 1
ATOM 1039 C C . ASN A 1 132 ? 10.808 12.132 -12.397 1.00 89.69 132 ASN A C 1
ATOM 1041 O O . ASN A 1 132 ? 10.742 11.318 -13.319 1.00 89.69 132 ASN A O 1
ATOM 1045 N N . TRP A 1 133 ? 9.943 12.118 -11.378 1.00 93.19 133 TRP A N 1
ATOM 1046 C CA . TRP A 1 133 ? 8.809 11.196 -11.325 1.00 93.19 133 TRP A CA 1
ATOM 1047 C C . TRP A 1 133 ? 7.739 11.594 -12.342 1.00 93.19 133 TRP A C 1
ATOM 1049 O O . TRP A 1 133 ? 7.220 12.709 -12.312 1.00 93.19 133 TRP A O 1
ATOM 1059 N N . ARG A 1 134 ? 7.371 10.653 -13.206 1.00 94.00 134 ARG A N 1
ATOM 1060 C CA . ARG A 1 134 ? 6.312 10.779 -14.207 1.00 94.00 134 ARG A CA 1
ATOM 1061 C C . ARG A 1 134 ? 5.306 9.659 -14.026 1.00 94.00 134 ARG A C 1
ATOM 1063 O O . ARG A 1 134 ? 5.679 8.543 -13.677 1.00 94.00 134 ARG A O 1
ATOM 1070 N N . GLU A 1 135 ? 4.034 9.955 -14.243 1.00 95.81 135 GLU A N 1
ATOM 1071 C CA . GLU A 1 135 ? 2.986 8.939 -14.222 1.00 95.81 135 GLU A CA 1
ATOM 1072 C C . GLU A 1 135 ? 3.054 8.086 -15.494 1.00 95.81 135 GLU A C 1
ATOM 1074 O O . GLU A 1 135 ? 3.162 8.614 -16.599 1.00 95.81 135 GLU A O 1
ATOM 1079 N N . ALA A 1 136 ? 3.005 6.763 -15.344 1.00 94.81 136 ALA A N 1
ATOM 1080 C CA . ALA A 1 136 ? 3.105 5.823 -16.456 1.00 94.81 136 ALA A CA 1
ATOM 1081 C C . ALA A 1 136 ? 1.793 5.682 -17.246 1.00 94.81 136 ALA A C 1
ATOM 1083 O O . ALA A 1 136 ? 1.829 5.269 -18.402 1.00 94.81 136 ALA A O 1
ATOM 1084 N N . GLY A 1 137 ? 0.648 6.028 -16.645 1.00 92.00 137 GLY A N 1
ATOM 1085 C CA . GLY A 1 137 ? -0.679 5.850 -17.246 1.00 92.00 137 GLY A CA 1
ATOM 1086 C C . GLY A 1 137 ? -0.907 6.644 -18.537 1.00 92.00 137 GLY A C 1
ATOM 1087 O O . GLY A 1 137 ? -1.733 6.254 -19.355 1.00 92.00 137 GLY A O 1
ATOM 1088 N N . SER A 1 138 ? -0.146 7.718 -18.762 1.00 87.62 138 SER A N 1
ATOM 1089 C CA . SER A 1 138 ? -0.208 8.540 -19.979 1.00 87.62 138 SER A CA 1
ATOM 1090 C C . SER A 1 138 ? 0.740 8.074 -21.093 1.00 87.62 138 SER A C 1
ATOM 1092 O O . SER A 1 138 ? 0.766 8.665 -22.176 1.00 87.62 138 SER A O 1
ATOM 1094 N N . LEU A 1 139 ? 1.536 7.025 -20.857 1.00 90.19 139 LEU A N 1
ATOM 1095 C CA . LEU A 1 139 ? 2.497 6.527 -21.835 1.00 90.19 139 LEU A CA 1
ATOM 1096 C C . LEU A 1 139 ? 1.837 5.711 -22.947 1.00 90.19 139 LEU A C 1
ATOM 1098 O O . LEU A 1 139 ? 0.892 4.947 -22.745 1.00 90.19 139 LEU A O 1
ATOM 1102 N N . LYS A 1 140 ? 2.437 5.784 -24.139 1.00 77.75 140 LYS A N 1
ATOM 1103 C CA . LYS A 1 140 ? 2.115 4.858 -25.229 1.00 77.75 140 LYS A CA 1
ATOM 1104 C C . LYS A 1 140 ? 2.441 3.424 -24.806 1.00 77.75 140 LYS A C 1
ATOM 1106 O O . LYS A 1 140 ? 3.461 3.171 -24.165 1.00 77.75 140 LYS A O 1
ATOM 1111 N N . PHE A 1 141 ? 1.593 2.483 -25.220 1.00 86.31 141 PHE A N 1
ATOM 1112 C CA . PHE A 1 141 ? 1.703 1.061 -24.875 1.00 86.31 141 PHE A CA 1
ATOM 1113 C C . PHE A 1 141 ? 1.608 0.759 -23.372 1.00 86.31 141 PHE A C 1
ATOM 1115 O O . PHE A 1 141 ? 2.050 -0.313 -22.952 1.00 86.31 141 PHE A O 1
ATOM 1122 N N . TYR A 1 142 ? 1.036 1.673 -22.577 1.00 95.56 142 TYR A N 1
ATOM 1123 C CA . TYR A 1 142 ? 0.639 1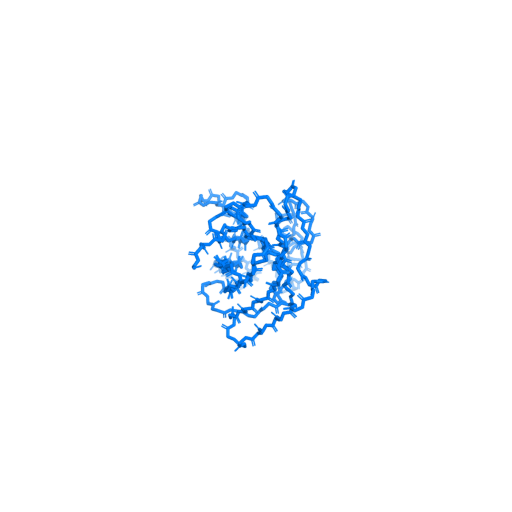.362 -21.212 1.00 95.56 142 TYR A CA 1
ATOM 1124 C C . TYR A 1 142 ? -0.479 0.317 -21.233 1.00 95.56 142 TYR A C 1
ATOM 1126 O O . TYR A 1 142 ? -1.544 0.522 -21.811 1.00 95.56 142 TYR A O 1
ATOM 1134 N N . THR A 1 143 ? -0.222 -0.820 -20.604 1.00 96.50 143 THR A N 1
ATOM 1135 C CA . THR A 1 143 ? -1.208 -1.871 -20.371 1.00 96.50 143 THR A CA 1
ATOM 1136 C C . THR A 1 143 ? -1.213 -2.190 -18.892 1.00 96.50 143 THR A C 1
ATOM 1138 O O . THR A 1 143 ? -0.156 -2.485 -18.332 1.00 96.50 143 THR A O 1
ATOM 1141 N N . PHE A 1 144 ? -2.391 -2.169 -18.285 1.00 96.62 144 PHE A N 1
ATOM 1142 C CA . PHE A 1 144 ? -2.611 -2.539 -16.895 1.00 96.62 144 PHE A CA 1
ATOM 1143 C C . PHE A 1 144 ? -3.553 -3.734 -16.840 1.00 96.62 144 PHE A C 1
ATOM 1145 O O . PHE A 1 144 ? -4.530 -3.791 -17.587 1.00 96.62 144 PHE A O 1
ATOM 1152 N N . LYS A 1 145 ? -3.246 -4.696 -15.976 1.00 97.06 145 LYS A N 1
ATOM 1153 C CA . LYS A 1 145 ? -4.038 -5.905 -15.791 1.00 97.06 145 LYS A CA 1
ATOM 1154 C C . LYS A 1 145 ? -4.204 -6.190 -14.308 1.00 97.06 145 LYS A C 1
ATOM 1156 O O . LYS A 1 145 ? -3.212 -6.337 -13.596 1.00 97.06 145 LYS A O 1
ATOM 1161 N N . ASP A 1 146 ? -5.456 -6.310 -13.897 1.00 96.50 146 ASP A N 1
ATOM 1162 C CA . ASP A 1 146 ? -5.880 -6.856 -12.613 1.00 96.50 146 ASP A CA 1
ATOM 1163 C C . ASP A 1 146 ? -6.154 -8.358 -12.784 1.00 96.50 146 ASP A C 1
ATOM 1165 O O . ASP A 1 146 ? -6.830 -8.763 -13.734 1.00 96.50 146 ASP A O 1
ATOM 1169 N N . TYR A 1 147 ? -5.588 -9.189 -11.909 1.00 96.75 147 TYR A N 1
ATOM 1170 C CA . TYR A 1 147 ? -5.808 -10.639 -11.913 1.00 96.75 147 TYR A CA 1
ATOM 1171 C C . TYR A 1 147 ? -6.960 -11.080 -10.995 1.00 96.75 147 TYR A C 1
ATOM 1173 O O . TYR A 1 147 ? -7.269 -12.268 -10.942 1.00 96.75 147 TYR A O 1
ATOM 1181 N N . GLY A 1 148 ? -7.596 -10.159 -10.265 1.00 94.81 148 GLY A N 1
ATOM 1182 C CA . GLY A 1 148 ? -8.744 -10.428 -9.395 1.00 94.81 148 GLY A CA 1
ATOM 1183 C C . GLY A 1 148 ? -8.398 -11.116 -8.071 1.00 94.81 148 GLY A C 1
ATOM 1184 O O . GLY A 1 148 ? -9.295 -11.433 -7.296 1.00 94.81 148 GLY A O 1
ATOM 1185 N N . ASN A 1 149 ? -7.113 -11.329 -7.784 1.00 95.38 149 ASN A N 1
ATOM 1186 C CA . ASN A 1 149 ? -6.617 -12.025 -6.591 1.00 95.38 149 ASN A CA 1
ATOM 1187 C C . ASN A 1 149 ? -5.649 -11.168 -5.752 1.00 95.38 149 ASN A C 1
ATOM 1189 O O . ASN A 1 149 ? -4.829 -11.701 -5.011 1.00 95.38 149 ASN A O 1
ATOM 1193 N N . GLY A 1 150 ? -5.688 -9.845 -5.926 1.00 95.25 150 GLY A N 1
ATOM 1194 C CA . GLY A 1 150 ? -4.761 -8.908 -5.284 1.00 95.25 150 GLY A CA 1
ATOM 1195 C C . GLY A 1 150 ? -3.401 -8.785 -5.972 1.00 95.25 150 GLY A C 1
ATOM 1196 O O . GLY A 1 150 ? -2.552 -8.025 -5.511 1.00 95.25 150 GLY A O 1
ATOM 1197 N N . THR A 1 151 ? -3.198 -9.480 -7.095 1.00 98.00 151 THR A N 1
ATOM 1198 C CA . THR A 1 151 ? -2.053 -9.267 -7.984 1.00 98.00 151 THR A CA 1
ATOM 1199 C C . THR A 1 151 ? -2.449 -8.377 -9.156 1.00 98.00 151 THR A C 1
ATOM 1201 O O . THR A 1 151 ? -3.491 -8.571 -9.782 1.00 98.00 151 THR A O 1
ATOM 1204 N N . TYR A 1 152 ? -1.568 -7.445 -9.502 1.00 98.12 152 TYR A N 1
ATOM 1205 C CA . TYR A 1 152 ? -1.694 -6.549 -10.644 1.00 98.12 152 TYR A CA 1
ATOM 1206 C C . TYR A 1 152 ? -0.395 -6.561 -11.436 1.00 98.12 152 TYR A C 1
ATOM 1208 O O . TYR A 1 152 ? 0.696 -6.738 -10.890 1.00 98.12 152 TYR A O 1
ATOM 1216 N N . SER A 1 153 ? -0.502 -6.333 -12.738 1.00 97.44 153 SER A N 1
ATOM 1217 C CA . SER A 1 153 ? 0.663 -6.115 -13.584 1.00 97.44 153 SER A CA 1
ATOM 1218 C C . SER A 1 153 ? 0.472 -4.902 -14.467 1.00 97.44 153 SER A C 1
ATOM 1220 O O . SER A 1 153 ? -0.615 -4.672 -14.993 1.00 97.44 153 SER A O 1
ATOM 1222 N N . ALA A 1 154 ? 1.553 -4.166 -14.673 1.00 97.56 154 ALA A N 1
ATOM 1223 C CA . ALA A 1 154 ? 1.605 -3.105 -15.653 1.00 97.56 154 ALA A CA 1
ATOM 1224 C C . ALA A 1 154 ? 2.791 -3.291 -16.582 1.00 97.56 154 ALA A C 1
ATOM 1226 O O . ALA A 1 154 ? 3.840 -3.814 -16.201 1.00 97.56 154 ALA A O 1
ATOM 1227 N N . ARG A 1 155 ? 2.624 -2.823 -17.810 1.00 96.50 155 ARG A N 1
ATOM 1228 C CA . ARG A 1 155 ? 3.681 -2.781 -18.808 1.00 96.50 155 ARG A CA 1
ATOM 1229 C C . ARG A 1 155 ? 3.596 -1.473 -19.563 1.00 96.50 155 ARG A C 1
ATOM 1231 O O . ARG A 1 155 ? 2.508 -1.064 -19.940 1.00 96.50 155 ARG A O 1
ATOM 1238 N N . PHE A 1 156 ? 4.737 -0.842 -19.790 1.00 95.12 156 PHE A N 1
ATOM 1239 C CA . PHE A 1 156 ? 4.829 0.396 -20.556 1.00 95.12 156 PHE A CA 1
ATOM 1240 C C . PHE A 1 156 ? 6.206 0.536 -21.199 1.00 95.12 156 PHE A C 1
ATOM 1242 O O . PHE A 1 156 ? 7.159 -0.150 -20.824 1.00 95.12 156 PHE A O 1
ATOM 1249 N N . LEU A 1 157 ? 6.291 1.409 -22.201 1.00 92.06 157 LEU A N 1
ATOM 1250 C CA . LEU A 1 157 ? 7.521 1.704 -22.923 1.00 92.06 157 LEU A CA 1
ATOM 1251 C C . LEU A 1 157 ? 8.061 3.063 -22.479 1.00 92.06 157 LEU A C 1
ATOM 1253 O O . LEU A 1 157 ? 7.328 4.050 -22.490 1.00 92.06 157 LEU A O 1
ATOM 1257 N N . ILE A 1 158 ? 9.350 3.123 -22.158 1.00 89.88 158 ILE A N 1
ATOM 1258 C CA . ILE A 1 158 ? 10.057 4.380 -21.903 1.00 89.88 158 ILE A CA 1
ATOM 1259 C C . ILE A 1 158 ? 11.204 4.570 -22.892 1.00 89.88 158 ILE A C 1
ATOM 1261 O O . ILE A 1 158 ? 11.741 3.604 -23.446 1.00 89.88 158 ILE A O 1
ATOM 1265 N N . PHE A 1 159 ? 11.589 5.828 -23.093 1.00 85.94 159 PHE A N 1
ATOM 1266 C CA . PHE A 1 159 ? 12.761 6.207 -23.869 1.00 85.94 159 PHE A CA 1
ATOM 1267 C C . PHE A 1 159 ? 13.764 6.944 -22.982 1.00 85.94 159 PHE A C 1
ATOM 1269 O O . PHE A 1 159 ? 13.428 7.941 -22.346 1.00 85.94 159 PHE A O 1
ATOM 1276 N N . GLU A 1 160 ? 14.999 6.456 -22.964 1.00 80.12 160 GLU A N 1
ATOM 1277 C CA . GLU A 1 160 ? 16.108 7.010 -22.197 1.00 80.12 160 GLU A CA 1
ATOM 1278 C C . GLU A 1 160 ? 17.373 7.057 -23.066 1.00 80.12 160 GLU A C 1
ATOM 1280 O O . GLU A 1 160 ? 18.019 6.024 -23.284 1.00 80.12 160 GLU A O 1
ATOM 1285 N N . PRO A 1 161 ? 17.763 8.244 -23.557 1.00 70.62 161 PRO A N 1
ATOM 1286 C CA . PRO A 1 161 ? 18.900 8.379 -24.464 1.00 70.62 161 PRO A CA 1
ATOM 1287 C C . PRO A 1 161 ? 20.258 8.155 -23.772 1.00 70.62 161 PRO A C 1
ATOM 1289 O O . PRO A 1 161 ? 21.216 7.774 -24.434 1.00 70.62 161 PRO A O 1
ATOM 1292 N N . GLY A 1 162 ? 20.340 8.341 -22.447 1.00 64.88 162 GLY A N 1
ATOM 1293 C CA . GLY A 1 162 ? 21.598 8.376 -21.683 1.00 64.88 162 GLY A CA 1
ATOM 1294 C C . GLY A 1 162 ? 22.053 7.067 -21.028 1.00 64.88 162 GLY A C 1
ATOM 1295 O O . GLY A 1 162 ? 22.969 7.096 -20.216 1.00 64.88 162 GLY A O 1
ATOM 1296 N N . GLY A 1 163 ? 21.424 5.922 -21.320 1.00 60.03 163 GLY A N 1
ATOM 1297 C CA . GLY A 1 163 ? 21.877 4.634 -20.768 1.00 60.03 163 GLY A CA 1
ATOM 1298 C C . GLY A 1 163 ? 21.712 4.488 -19.248 1.00 60.03 163 GLY A C 1
ATOM 1299 O O . GLY A 1 163 ? 22.468 3.748 -18.630 1.00 60.03 163 GLY A O 1
ATOM 1300 N N . VAL A 1 164 ? 20.725 5.160 -18.641 1.00 62.66 164 VAL A N 1
ATOM 1301 C CA . VAL A 1 164 ? 20.448 5.078 -17.196 1.00 62.66 164 VAL A CA 1
ATOM 1302 C C . VAL A 1 164 ? 20.287 3.612 -16.776 1.00 62.66 164 VAL A C 1
ATOM 1304 O O . VAL A 1 164 ? 19.447 2.884 -17.303 1.00 62.66 164 VAL A O 1
ATOM 1307 N N . HIS A 1 165 ? 21.118 3.146 -15.847 1.00 61.91 165 HIS A N 1
ATOM 1308 C CA . HIS A 1 165 ? 21.114 1.741 -15.428 1.00 61.91 165 HIS A CA 1
ATOM 1309 C C . HIS A 1 165 ? 20.077 1.446 -14.334 1.00 61.91 165 HIS A C 1
ATOM 1311 O O . HIS A 1 165 ? 19.547 0.340 -14.284 1.00 61.91 165 HIS A O 1
ATOM 1317 N N . ASN A 1 166 ? 19.722 2.450 -13.524 1.00 67.75 166 ASN A N 1
ATOM 1318 C CA . ASN A 1 166 ? 18.903 2.287 -12.321 1.00 67.75 166 ASN A CA 1
ATOM 1319 C C . ASN A 1 166 ? 17.535 2.963 -12.476 1.00 67.75 166 ASN A C 1
ATOM 1321 O O . ASN A 1 166 ? 17.253 3.980 -11.841 1.00 67.75 166 ASN A O 1
ATOM 1325 N N . ARG A 1 167 ? 16.688 2.399 -13.341 1.00 86.06 167 ARG A N 1
ATOM 1326 C CA . ARG A 1 167 ? 15.301 2.857 -13.528 1.00 86.06 167 ARG A CA 1
ATOM 1327 C C . ARG A 1 167 ? 14.506 2.571 -12.267 1.00 86.06 167 ARG A C 1
ATOM 1329 O O . ARG A 1 167 ? 14.500 1.430 -11.812 1.00 86.06 167 ARG A O 1
ATOM 1336 N N . LYS A 1 168 ? 13.828 3.572 -11.714 1.00 93.38 168 LYS A N 1
ATOM 1337 C CA . LYS A 1 168 ? 12.996 3.388 -10.524 1.00 93.38 168 LYS A CA 1
ATOM 1338 C C . LYS A 1 168 ? 11.524 3.412 -10.891 1.00 93.38 168 LYS A C 1
ATOM 1340 O O . LYS A 1 168 ? 11.095 4.160 -11.769 1.00 93.38 168 LYS A O 1
ATOM 1345 N N . VAL A 1 169 ? 10.758 2.603 -10.174 1.00 95.88 169 VAL A N 1
ATOM 1346 C CA . VAL A 1 169 ? 9.302 2.546 -10.243 1.00 95.88 169 VAL A CA 1
ATOM 1347 C C . VAL A 1 169 ? 8.757 2.821 -8.855 1.00 95.88 169 VAL A C 1
ATOM 1349 O O . VAL A 1 169 ? 9.264 2.294 -7.869 1.00 95.88 169 VAL A O 1
ATOM 1352 N N . LYS A 1 170 ? 7.716 3.641 -8.782 1.00 97.56 170 LYS A N 1
ATOM 1353 C CA . LYS A 1 170 ? 6.981 3.938 -7.557 1.00 97.56 170 LYS A CA 1
ATOM 1354 C C . LYS A 1 170 ? 5.516 3.631 -7.787 1.00 97.56 170 LYS A C 1
ATOM 1356 O O . LYS A 1 170 ? 4.960 4.011 -8.812 1.00 97.56 170 LYS A O 1
ATOM 1361 N N . VAL A 1 171 ? 4.894 2.968 -6.830 1.00 97.81 171 VAL A N 1
ATOM 1362 C CA . VAL A 1 171 ? 3.480 2.613 -6.883 1.00 97.81 171 VAL A CA 1
ATOM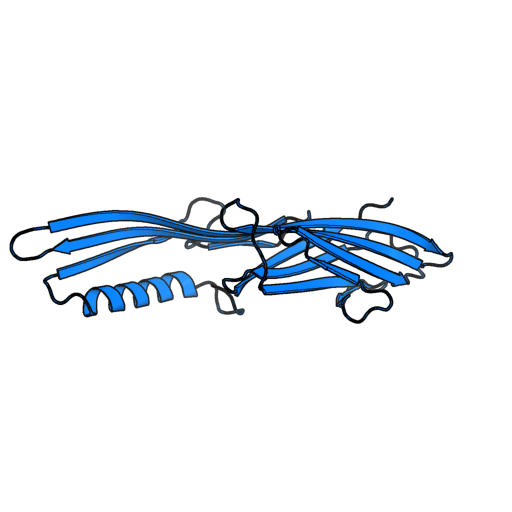 1363 C C . VAL A 1 171 ? 2.778 3.292 -5.725 1.00 97.81 171 VAL A C 1
ATOM 1365 O O . VAL A 1 171 ? 3.201 3.166 -4.578 1.00 97.81 171 VAL A O 1
ATOM 1368 N N . LEU A 1 172 ? 1.725 4.032 -6.051 1.00 97.12 172 LEU A N 1
ATOM 1369 C CA . LEU A 1 172 ? 0.767 4.589 -5.111 1.00 97.12 172 LEU A CA 1
ATOM 1370 C C . LEU A 1 172 ? -0.484 3.716 -5.161 1.00 97.12 172 LEU A C 1
ATOM 1372 O O . LEU A 1 172 ? -1.124 3.615 -6.204 1.00 97.12 172 LEU A O 1
ATOM 1376 N N . CYS A 1 173 ? -0.817 3.090 -4.040 1.00 96.06 173 CYS A N 1
ATOM 1377 C CA . CYS A 1 173 ? -1.964 2.209 -3.897 1.00 96.06 173 CYS A CA 1
ATOM 1378 C C . CYS A 1 173 ? -2.954 2.792 -2.895 1.00 96.06 173 CYS A C 1
ATOM 1380 O O . CYS A 1 173 ? -2.556 3.279 -1.837 1.00 96.06 173 CYS A O 1
ATOM 1382 N N . PHE A 1 174 ? -4.237 2.679 -3.215 1.00 95.31 174 PHE A N 1
ATOM 1383 C CA . PHE A 1 174 ? -5.331 2.803 -2.264 1.00 95.31 174 PHE A CA 1
ATOM 1384 C C . PHE A 1 174 ? -6.070 1.476 -2.235 1.00 95.31 174 PHE A C 1
ATOM 1386 O O . PHE A 1 174 ? -6.570 1.029 -3.273 1.00 95.31 174 PHE A O 1
ATOM 1393 N N . ASP A 1 175 ? -6.135 0.833 -1.074 1.00 93.38 175 ASP A N 1
ATOM 1394 C CA . ASP A 1 175 ? -6.949 -0.371 -0.935 1.00 93.38 175 ASP A CA 1
ATOM 1395 C C . ASP A 1 175 ? -8.457 -0.041 -1.018 1.00 93.38 175 ASP A C 1
ATOM 1397 O O . ASP A 1 175 ? -8.860 1.118 -1.160 1.00 93.38 175 ASP A O 1
ATOM 1401 N N . ARG A 1 176 ? -9.331 -1.052 -0.949 1.00 94.00 176 ARG A N 1
ATOM 1402 C CA . ARG A 1 176 ? -10.790 -0.819 -0.946 1.00 94.00 176 ARG A CA 1
ATOM 1403 C C . ARG A 1 176 ? -11.307 -0.034 0.265 1.00 94.00 176 ARG A C 1
ATOM 1405 O O . ARG A 1 176 ? -12.398 0.520 0.182 1.00 94.00 176 ARG A O 1
ATOM 1412 N N . ARG A 1 177 ? -10.534 0.025 1.351 1.00 92.31 177 ARG A N 1
ATOM 1413 C CA . ARG A 1 177 ? -10.809 0.803 2.569 1.00 92.31 177 ARG A CA 1
ATOM 1414 C C . ARG A 1 177 ? -10.209 2.214 2.486 1.00 92.31 177 ARG A C 1
ATOM 1416 O O . ARG A 1 177 ? -10.257 2.954 3.462 1.00 92.31 177 ARG A O 1
ATOM 1423 N N . GLU A 1 178 ? -9.660 2.574 1.322 1.00 91.06 178 GLU A N 1
ATOM 1424 C CA . GLU A 1 178 ? -9.014 3.852 1.021 1.00 91.06 178 GLU A CA 1
ATOM 1425 C C . GLU A 1 178 ? -7.734 4.115 1.829 1.00 91.06 178 GLU A C 1
ATOM 1427 O O . GLU A 1 178 ? -7.287 5.255 1.956 1.00 91.06 178 GLU A O 1
ATOM 1432 N N . ILE A 1 179 ? -7.095 3.058 2.333 1.00 91.31 179 ILE A N 1
ATOM 1433 C CA . ILE A 1 179 ? -5.799 3.146 3.000 1.00 91.31 179 ILE A CA 1
ATOM 1434 C C . ILE A 1 179 ? -4.720 3.344 1.938 1.00 91.31 179 ILE A C 1
ATOM 1436 O O . ILE A 1 179 ? -4.548 2.532 1.025 1.00 91.31 179 ILE A O 1
ATOM 1440 N N . ARG A 1 180 ? -3.976 4.445 2.073 1.00 93.62 180 ARG A N 1
ATOM 1441 C CA . ARG A 1 180 ? -2.909 4.833 1.151 1.00 93.62 180 ARG A CA 1
ATOM 1442 C C . ARG A 1 180 ? -1.606 4.129 1.503 1.00 93.62 180 ARG A C 1
ATOM 1444 O O . ARG A 1 180 ? -1.113 4.282 2.618 1.00 93.62 180 ARG A O 1
ATOM 1451 N N . VAL A 1 181 ? -0.983 3.475 0.528 1.00 95.25 181 VAL A N 1
ATOM 1452 C CA . VAL A 1 181 ? 0.344 2.854 0.650 1.00 95.25 181 VAL A CA 1
ATOM 1453 C C . VAL A 1 181 ? 1.217 3.255 -0.533 1.00 95.25 181 VAL A C 1
ATOM 1455 O O . VAL A 1 181 ? 0.741 3.343 -1.666 1.00 95.25 181 VAL A O 1
ATOM 1458 N N . ILE A 1 182 ? 2.502 3.507 -0.276 1.00 96.62 182 ILE A N 1
ATOM 1459 C CA . ILE A 1 182 ? 3.497 3.767 -1.318 1.00 96.62 182 ILE A CA 1
ATOM 1460 C C . ILE A 1 182 ? 4.650 2.785 -1.174 1.00 96.62 182 ILE A C 1
ATOM 1462 O O . ILE A 1 182 ? 5.139 2.562 -0.072 1.00 96.62 182 ILE A O 1
ATOM 1466 N N . ALA A 1 183 ? 5.119 2.265 -2.303 1.00 97.69 183 ALA A N 1
ATOM 1467 C CA . ALA A 1 183 ? 6.367 1.523 -2.395 1.00 97.69 183 ALA A CA 1
ATOM 1468 C C . ALA A 1 183 ? 7.170 2.012 -3.598 1.00 97.69 183 ALA A C 1
ATOM 1470 O O . ALA A 1 183 ? 6.605 2.387 -4.629 1.00 97.69 183 ALA A O 1
ATOM 1471 N N . THR A 1 184 ? 8.492 2.003 -3.472 1.00 97.81 184 THR A N 1
ATOM 1472 C CA . THR A 1 184 ? 9.428 2.278 -4.564 1.00 97.81 184 THR A CA 1
ATOM 1473 C C . THR A 1 184 ? 10.339 1.074 -4.756 1.00 97.81 184 THR A C 1
ATOM 1475 O O . THR A 1 184 ? 10.685 0.410 -3.791 1.00 97.81 184 THR A O 1
ATOM 1478 N N . THR A 1 185 ? 10.731 0.780 -5.991 1.00 96.75 185 THR A N 1
ATOM 1479 C CA . THR A 1 185 ? 11.706 -0.266 -6.312 1.00 96.75 185 THR A CA 1
ATOM 1480 C C . THR A 1 185 ? 12.573 0.152 -7.495 1.00 96.75 185 THR A C 1
ATOM 1482 O O . THR A 1 185 ? 12.206 1.037 -8.274 1.00 96.75 185 THR A O 1
ATOM 1485 N N . THR A 1 186 ? 13.733 -0.483 -7.637 1.00 95.06 186 THR A N 1
ATOM 1486 C CA . THR A 1 186 ? 14.608 -0.320 -8.805 1.00 95.06 186 THR A CA 1
ATOM 1487 C C . THR A 1 186 ? 14.406 -1.503 -9.746 1.00 95.06 186 THR A C 1
ATOM 1489 O O . THR A 1 186 ? 14.386 -2.654 -9.314 1.00 95.06 186 THR A O 1
ATOM 1492 N N . CYS A 1 187 ? 14.254 -1.231 -11.040 1.00 92.94 187 CYS A N 1
ATOM 1493 C CA . CYS A 1 187 ? 14.076 -2.258 -12.054 1.00 92.94 187 CYS A CA 1
ATOM 1494 C C . CYS A 1 187 ? 15.295 -3.178 -12.123 1.00 92.94 187 CYS A C 1
ATOM 1496 O O . CYS A 1 187 ? 16.426 -2.718 -12.290 1.00 92.94 187 CYS A O 1
ATOM 1498 N N . LYS A 1 188 ? 15.052 -4.488 -12.099 1.00 92.50 188 LYS A N 1
ATOM 1499 C CA . LYS A 1 188 ? 16.065 -5.485 -12.448 1.00 92.50 188 LYS A CA 1
ATOM 1500 C C . LYS A 1 188 ? 16.197 -5.562 -13.965 1.00 92.50 188 LYS A C 1
ATOM 1502 O O . LYS A 1 188 ? 15.197 -5.611 -14.682 1.00 92.50 188 LYS A O 1
ATOM 1507 N N . ARG A 1 189 ? 17.427 -5.562 -14.467 1.00 84.75 189 ARG A N 1
ATOM 1508 C CA . ARG A 1 189 ? 17.683 -5.783 -15.891 1.00 84.75 189 ARG A CA 1
ATOM 1509 C C . ARG A 1 189 ? 17.445 -7.256 -16.226 1.00 84.75 189 ARG A C 1
ATOM 1511 O O . ARG A 1 189 ? 17.911 -8.117 -15.485 1.00 84.75 189 ARG A O 1
ATOM 1518 N N . ILE A 1 190 ? 16.734 -7.500 -17.322 1.00 81.38 190 ILE A N 1
ATOM 1519 C CA . ILE A 1 190 ? 16.558 -8.819 -17.942 1.00 81.38 190 ILE A CA 1
ATOM 1520 C C . ILE A 1 190 ? 17.148 -8.758 -19.348 1.00 81.38 190 ILE A C 1
ATOM 1522 O O . ILE A 1 190 ? 17.060 -7.667 -19.967 1.00 81.38 190 ILE A O 1
#

pLDDT: mean 90.0, std 10.25, range [50.75, 98.44]

Secondary structure (DSSP, 8-state):
--SS--TTHHHHHHHHHHHHHHHH--SSEEEEEEEE--STT-BTTEEEEE-SSSEEEEEEEEEEEEEEE-SS-EEEEEEEEEEEEEEEEEEEEEEEETTTEEEEEEEEEEEETTEE--EEEEEEEEE-TTS-EEEGGGSTT-EEEE-SSSEEEEEEEEE-TT--S--EEEEEEEETT--EEEEEEEPEE-

Sequence (190 aa):
ISNGGENGSLRYNLQRLRSFIESNYHKGKSILSFRLCEVSPYSSGLWIFWGTDGLGVSSAEADFSLNLADEREEITTEYSINITTHILISATSERVKFPGSYIIRVTIQVFNEGSPALCKNLTIYYTDYTGNWREAGSLKFYTFKDYGNGTYSARFLIFEPGGVHNRKVKVLCFDRREIRVIATTTCKRI

Foldseek 3Di:
DDPPDDPVVPVVVVVVVQVVVQVPDPQAGKGKDKDADPPPPDDRQWHFDAEAAQKTKTKGKMKMWIWDDHPPDIDIDIDMDMWMKMKGKAKAWEDDDPPFKIKIKMKMAIDTPNATAAFPDKWKWKQALVRDTDTQPPAPPWDKDDPVRRMIMIIGMGGHRPPDPWIKMKMWTQGPVRDTIIYMYTHHYD

Radius of gyration: 22.12 Å; chains: 1; bounding box: 51×27×68 Å